Protein AF-A0A6G0W115-F1 (afdb_monomer)

Nearest PDB structures (foldseek):
  6if3-assembly1_B  TM=9.493E-01  e=1.688E-11  Homo sapiens
  1x3s-assembly1_A  TM=8.897E-01  e=1.989E-10  Homo sapiens
  5szk-assembly1_B  TM=8.862E-01  e=5.333E-10  Homo sapiens
  6iyb-assembly2_C  TM=9.441E-01  e=1.792E-08  Homo sapiens
  8vof-assembly1_B  TM=8.769E-01  e=1.370E-07  Homo sapiens

pLDDT: mean 76.74, std 13.8, range [31.84, 96.12]

InterPro domains:
  IPR001806 Small GTPase [PF00071] (101-200)
  IPR004087 K Homology domain [SM00322] (2-77)
  IPR004088 K Homology domain, type 1 [PF00013] (6-73)
  IPR027417 P-loop containing nucleoside triphosphate hydrolase [G3DSA:3.40.50.300] (88-208)
  IPR027417 P-loop containing nucleoside triphosphate hydrolase [SSF52540] (97-201)
  IPR036612 K Homology domain, type 1 superfamily [G3DSA:3.30.1370.10] (2-78)
  IPR036612 K Homology domain, type 1 superfamily [SSF54791] (5-82)
  IPR050227 Ras-related protein Rab [PTHR47977] (99-198)

Mean predicted aligned error: 11.49 Å

Solvent-accessible surface area (backbone atoms only — not comparable to full-atom values): 12471 Å² total; per-residue (Å²): 132,80,74,43,75,50,77,42,83,39,50,56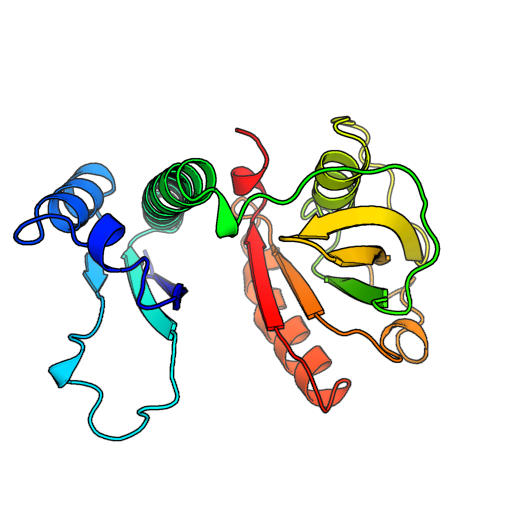,95,54,46,61,75,47,34,30,78,96,37,52,42,40,52,48,47,26,66,77,30,63,31,54,72,50,64,78,57,80,79,75,58,82,82,56,95,80,60,61,55,44,60,38,35,35,30,28,49,72,70,26,39,52,51,40,48,50,56,51,50,52,52,53,49,58,51,44,73,71,34,77,79,67,46,73,39,85,48,73,89,71,96,57,92,46,69,43,30,36,39,41,45,42,47,60,92,27,43,64,62,52,52,52,39,31,71,75,68,72,45,86,70,95,68,89,72,80,64,76,38,66,47,77,51,74,47,29,34,31,50,75,95,42,61,36,38,40,38,40,34,40,45,26,36,43,75,95,43,48,75,58,82,72,71,60,70,77,41,41,30,39,37,42,33,24,24,85,93,35,65,68,35,52,68,48,44,61,58,52,52,55,50,45,62,72,73,47,91,69,68,79,46,78,44,82,47,48,53,74,76,74,79,113

Sequence (216 aa):
MTDMSLKILIHNNLIDIIIGGEGNTIRKIMSETNTDIFIPSITDITMDWFNYERICTIKGSIENICKAQAQISAKISQRFEKMSHYKLIRVKPEITNKKYKLLIVGQSNVGKSSIIKRYCQEVYQNTNQPTIGMDIHQIFIRFKNETIHLENRDMAGTEKYCTLENSYRGVHGIYIVYDITNLNSLIKLDGWIKHIETVIIVLKCVSILFKEQFFF

Organism: Aphis craccivora (NCBI:txid307492)

Foldseek 3Di:
DDKDKDKDKAFPVLVCLCCDVVNPNVVVLCVVLVKDKDWDDPVVPPDCPPRRITIIMIIDDLRSSVSSVLSSVVSSVVVLVVPPQNDKAFDDDDDDPAEAEEEEEFAQPQCLVQVLCCVQPVDGDPDSDFDAAKDWRWTWIDRPNHIHIYTYIYGGNDPVRYPPQVPCPRHAEYEYTGESVDVVRVVCSVVVVVVCVVRPVDHPYYHYDGDPNSPD

Secondary structure (DSSP, 8-state):
-PPEEEEEEEEGGGHHHHH-GGGHHHHHHHHHHT-EEE---GGG--S-TT--EEEEEEEE-HHHHHHHHHHHHHHHHHHHHH-GGG-EEEE-----S-EEEEEEE-STTSSHHHHHHHHHHS------PPPPSEEEEEEEEEETTEEEEEEEEEE-SSGGG--HHHHTTT--EEEEEE-TT-HHHHHTHHHHHHHHHHH-S--SEEEEEEGGGG--

Radius of gyration: 18.3 Å; Cα contacts (8 Å, |Δi|>4): 348; chains: 1; bounding box: 47×50×48 Å

Structure (mmCIF, N/CA/C/O backbone):
data_AF-A0A6G0W115-F1
#
_entry.id   AF-A0A6G0W115-F1
#
loop_
_atom_site.group_PDB
_atom_site.id
_atom_site.type_symbol
_atom_site.label_atom_id
_atom_site.label_alt_id
_atom_site.label_comp_id
_atom_site.label_asym_id
_atom_site.label_entity_id
_atom_site.label_seq_id
_atom_site.pdbx_PDB_ins_code
_atom_site.Cartn_x
_atom_site.Cartn_y
_atom_site.Cartn_z
_atom_site.occupancy
_atom_site.B_iso_or_equiv
_atom_site.auth_seq_id
_atom_site.auth_comp_id
_atom_site.auth_asym_id
_atom_site.auth_atom_id
_atom_site.pdbx_PDB_model_num
ATOM 1 N N . MET A 1 1 ? -11.291 1.227 27.015 1.00 47.03 1 MET A N 1
ATOM 2 C CA . MET A 1 1 ? -10.597 0.856 25.763 1.00 47.03 1 MET A CA 1
ATOM 3 C C . MET A 1 1 ? -9.983 2.126 25.213 1.00 47.03 1 MET A C 1
ATOM 5 O O . MET A 1 1 ? -10.663 3.139 25.221 1.00 47.03 1 MET A O 1
ATOM 9 N N . THR A 1 2 ? -8.700 2.120 24.867 1.00 51.31 2 THR A N 1
ATOM 10 C CA . THR A 1 2 ? -8.002 3.295 24.330 1.00 51.31 2 THR A CA 1
ATOM 11 C C . THR A 1 2 ? -8.515 3.596 22.925 1.00 51.31 2 THR A C 1
ATOM 13 O O . THR A 1 2 ? -8.350 2.768 22.031 1.00 51.31 2 THR A O 1
ATOM 16 N N . ASP A 1 3 ? -9.145 4.757 22.736 1.00 62.41 3 ASP A N 1
ATOM 17 C CA . ASP A 1 3 ? -9.487 5.252 21.401 1.00 62.41 3 ASP A CA 1
ATOM 18 C C . ASP A 1 3 ? -8.203 5.468 20.604 1.00 62.41 3 ASP A C 1
ATOM 20 O O . ASP A 1 3 ? -7.318 6.228 21.008 1.00 62.41 3 ASP A O 1
ATOM 24 N N . MET A 1 4 ? -8.088 4.768 19.477 1.00 74.44 4 MET A N 1
ATOM 25 C CA . MET A 1 4 ? -6.966 4.914 18.557 1.00 74.44 4 MET A CA 1
ATOM 26 C C . MET A 1 4 ? -7.355 5.809 17.387 1.00 74.44 4 MET A C 1
ATOM 28 O O . MET A 1 4 ? -8.533 6.013 17.104 1.00 74.44 4 MET A O 1
ATOM 32 N N . SER A 1 5 ? -6.353 6.355 16.699 1.00 77.69 5 SER A N 1
ATOM 33 C CA . SER A 1 5 ? -6.558 7.133 15.480 1.00 77.69 5 SER A CA 1
ATOM 34 C C . SER A 1 5 ? -5.705 6.592 14.339 1.00 77.69 5 SER A C 1
ATOM 36 O O . SER A 1 5 ? -4.481 6.561 14.458 1.00 77.69 5 SER A O 1
ATOM 38 N N . LEU A 1 6 ? -6.332 6.233 13.222 1.00 74.62 6 LEU A N 1
ATOM 39 C CA . LEU A 1 6 ? -5.665 5.937 11.957 1.00 74.62 6 LEU A CA 1
ATOM 40 C C . LEU A 1 6 ? -5.672 7.184 11.069 1.00 74.62 6 LEU A C 1
ATOM 42 O O . LEU A 1 6 ? -6.707 7.826 10.912 1.00 74.62 6 LEU A O 1
ATOM 46 N N . LYS A 1 7 ? -4.532 7.515 10.459 1.00 77.12 7 LYS A N 1
ATOM 47 C CA . LYS A 1 7 ? -4.404 8.605 9.482 1.00 77.12 7 LYS A CA 1
ATOM 48 C C . LYS A 1 7 ? -4.093 8.022 8.109 1.00 77.12 7 LYS A C 1
ATOM 50 O O . LYS A 1 7 ? -3.157 7.242 7.972 1.00 77.12 7 LYS A O 1
ATOM 55 N N . ILE A 1 8 ? -4.874 8.407 7.107 1.00 75.62 8 ILE A N 1
ATOM 56 C CA . ILE A 1 8 ? -4.739 7.958 5.720 1.00 75.62 8 ILE A CA 1
ATOM 57 C C . ILE A 1 8 ? -4.486 9.186 4.858 1.00 75.62 8 ILE A C 1
ATOM 59 O O . ILE A 1 8 ? -5.241 10.153 4.926 1.00 75.62 8 ILE A O 1
ATOM 63 N N . LEU A 1 9 ? -3.437 9.142 4.047 1.00 74.06 9 LEU A N 1
ATOM 64 C CA . LEU A 1 9 ? -3.135 10.184 3.076 1.00 74.06 9 LEU A CA 1
ATOM 65 C C . LEU A 1 9 ? -3.909 9.901 1.783 1.00 74.06 9 LEU A C 1
ATOM 67 O O . LEU A 1 9 ? -3.842 8.792 1.253 1.00 74.06 9 LEU A O 1
ATOM 71 N N . ILE A 1 10 ? -4.702 10.866 1.319 1.00 78.06 10 ILE A N 1
ATOM 72 C CA . ILE A 1 10 ? -5.647 10.671 0.215 1.00 78.06 10 ILE A CA 1
ATOM 73 C C . ILE A 1 10 ? -5.530 11.822 -0.773 1.00 78.06 10 ILE A C 1
ATOM 75 O O . ILE A 1 10 ? -5.671 12.985 -0.405 1.00 78.06 10 ILE A O 1
ATOM 79 N N . HIS A 1 11 ? -5.329 11.500 -2.048 1.00 77.56 11 HIS A N 1
ATOM 80 C CA . HIS A 1 11 ? -5.251 12.498 -3.109 1.00 77.56 11 HIS A CA 1
ATOM 81 C C . HIS A 1 11 ? -6.544 13.332 -3.198 1.00 77.56 11 HIS A C 1
ATOM 83 O O . HIS A 1 11 ? -7.648 12.789 -3.168 1.00 77.56 11 HIS A O 1
ATOM 89 N N . ASN A 1 12 ? -6.424 14.648 -3.381 1.00 79.44 12 ASN A N 1
ATOM 90 C CA . ASN A 1 12 ? -7.541 15.599 -3.348 1.00 79.44 12 ASN A CA 1
ATOM 91 C C . ASN A 1 12 ? -8.678 15.251 -4.321 1.00 79.44 12 ASN A C 1
ATOM 93 O O . ASN A 1 12 ? -9.846 15.372 -3.958 1.00 79.44 12 ASN A O 1
ATOM 97 N N . ASN A 1 13 ? -8.330 14.743 -5.506 1.00 79.38 13 ASN A N 1
ATOM 98 C CA . ASN A 1 13 ? -9.264 14.247 -6.533 1.00 79.38 13 ASN A CA 1
ATOM 99 C C . ASN A 1 13 ? -10.117 13.028 -6.120 1.00 79.38 13 ASN A C 1
ATOM 101 O O . ASN A 1 13 ? -10.936 12.585 -6.918 1.00 79.38 13 ASN A O 1
ATOM 105 N N . LEU A 1 14 ? -9.873 12.439 -4.947 1.00 83.00 14 LEU A N 1
ATOM 106 C CA . LEU A 1 14 ? -10.588 11.268 -4.426 1.00 83.00 14 LEU A CA 1
ATOM 107 C C . LEU A 1 14 ? -11.336 11.577 -3.124 1.00 83.00 14 LEU A C 1
ATOM 109 O O . LEU A 1 14 ? -11.966 10.701 -2.541 1.00 83.00 14 LEU A O 1
ATOM 113 N N . ILE A 1 15 ? -11.244 12.801 -2.608 1.00 86.56 15 ILE A N 1
ATOM 114 C CA . ILE A 1 15 ? -11.881 13.146 -1.334 1.00 86.56 15 ILE A CA 1
ATOM 115 C C . ILE A 1 15 ? -13.399 13.264 -1.497 1.00 86.56 15 ILE A C 1
ATOM 117 O O . ILE A 1 15 ? -14.155 12.894 -0.599 1.00 86.56 15 ILE A O 1
ATOM 121 N N . ASP A 1 16 ? -13.849 13.733 -2.656 1.00 87.62 16 ASP A N 1
ATOM 122 C CA . ASP A 1 16 ? -15.258 13.844 -3.025 1.00 87.62 16 ASP A CA 1
ATOM 123 C C . ASP A 1 16 ? -15.994 12.499 -2.945 1.00 87.62 16 ASP A C 1
ATOM 125 O O . ASP A 1 16 ? -17.127 12.463 -2.470 1.00 87.62 16 ASP A O 1
ATOM 129 N N . ILE A 1 17 ? -15.357 11.382 -3.321 1.00 87.12 17 ILE A N 1
ATOM 130 C CA . ILE A 1 17 ? -15.992 10.060 -3.217 1.00 87.12 17 ILE A CA 1
ATOM 131 C C . ILE A 1 17 ? -16.116 9.563 -1.770 1.00 87.12 17 ILE A C 1
ATOM 133 O O . ILE A 1 17 ? -17.005 8.764 -1.464 1.00 87.12 17 ILE A O 1
ATOM 137 N N . ILE A 1 18 ? -15.247 10.036 -0.875 1.00 87.94 18 ILE A N 1
ATOM 138 C CA . ILE A 1 18 ? -15.281 9.670 0.544 1.00 87.94 18 ILE A CA 1
ATOM 139 C C . ILE A 1 18 ? -16.335 10.498 1.268 1.00 87.94 18 ILE A C 1
ATOM 141 O O . ILE A 1 18 ? -17.163 9.943 1.983 1.00 87.94 18 ILE A O 1
ATOM 145 N N . ILE A 1 19 ? -16.339 11.815 1.049 1.00 89.38 19 ILE A N 1
ATOM 146 C CA . ILE A 1 19 ? -17.336 12.719 1.630 1.00 89.38 19 ILE A CA 1
ATOM 147 C C . ILE A 1 19 ? -18.724 12.384 1.061 1.00 89.38 19 ILE A C 1
ATOM 149 O O . ILE A 1 19 ? -19.686 12.187 1.810 1.00 89.38 19 ILE A O 1
ATOM 153 N N . GLY A 1 20 ? -18.818 12.216 -0.259 1.00 85.38 20 GLY A N 1
ATOM 154 C CA . GLY A 1 20 ? -20.073 12.088 -0.995 1.00 85.38 20 GLY A CA 1
ATOM 155 C C . GLY A 1 20 ? -20.846 13.408 -1.055 1.00 85.38 20 GLY A C 1
ATOM 156 O O . GLY A 1 20 ? -20.511 14.375 -0.371 1.00 85.38 20 GLY A O 1
ATOM 157 N N . GLY A 1 21 ? -21.910 13.457 -1.863 1.00 85.69 21 GLY A N 1
ATOM 158 C CA . GLY A 1 21 ? -22.796 14.627 -1.911 1.00 85.69 21 GLY A CA 1
ATOM 159 C C . GLY A 1 21 ? -23.312 14.981 -0.512 1.00 85.69 21 GLY A C 1
ATOM 160 O O . GLY A 1 21 ? -23.807 14.099 0.190 1.00 85.69 21 GLY A O 1
ATOM 161 N N . GLU A 1 22 ? -23.127 16.239 -0.099 1.00 84.00 22 GLU A N 1
ATOM 162 C CA . GLU A 1 22 ? -23.497 16.781 1.225 1.00 84.00 22 GLU A CA 1
ATOM 163 C C . GLU A 1 22 ? -22.910 16.032 2.442 1.00 84.00 22 GLU A C 1
ATOM 165 O O . GLU A 1 22 ? -23.402 16.151 3.563 1.00 84.00 22 GLU A O 1
ATOM 170 N N . GLY A 1 23 ? -21.846 15.242 2.257 1.00 86.50 23 GLY A N 1
ATOM 171 C CA . GLY A 1 23 ? -21.278 14.437 3.343 1.00 86.50 23 GLY A CA 1
ATOM 172 C C . GLY A 1 23 ? -22.047 13.145 3.638 1.00 86.50 23 GLY A C 1
ATOM 173 O O . GLY A 1 23 ? -21.760 12.470 4.626 1.00 86.50 23 GLY A O 1
ATOM 174 N N . ASN A 1 24 ? -23.018 12.763 2.803 1.00 91.81 24 ASN A N 1
ATOM 175 C CA . ASN A 1 24 ? -23.850 11.582 3.048 1.00 91.81 24 ASN A CA 1
ATOM 176 C C . ASN A 1 24 ? -23.041 10.282 3.098 1.00 91.81 24 ASN A C 1
ATOM 178 O O . ASN A 1 24 ? -23.363 9.377 3.865 1.00 91.81 24 ASN A O 1
ATOM 182 N N . THR A 1 25 ? -21.974 10.181 2.300 1.00 92.81 25 THR A N 1
ATOM 183 C CA . THR A 1 25 ? -21.161 8.963 2.271 1.00 92.81 25 THR A CA 1
ATOM 184 C C . THR A 1 25 ? -20.321 8.829 3.532 1.00 92.81 25 THR A C 1
ATOM 186 O O . THR A 1 25 ? -20.375 7.780 4.168 1.00 92.81 25 THR A O 1
ATOM 189 N N . ILE A 1 26 ? -19.597 9.878 3.930 1.00 94.06 26 ILE A N 1
ATOM 190 C CA . ILE A 1 26 ? -18.755 9.828 5.131 1.00 94.06 26 ILE A CA 1
ATOM 191 C C . ILE A 1 26 ? -19.598 9.605 6.392 1.00 94.06 26 ILE A C 1
ATOM 193 O O . ILE A 1 26 ? -19.236 8.773 7.219 1.00 94.06 26 ILE A O 1
ATOM 197 N N . ARG A 1 27 ? -20.776 10.241 6.489 1.00 94.94 27 ARG A N 1
ATOM 198 C CA . ARG A 1 27 ? -21.723 10.032 7.598 1.00 94.94 27 ARG A CA 1
ATOM 199 C C . ARG A 1 27 ? -22.240 8.598 7.657 1.00 94.94 27 ARG A C 1
ATOM 201 O O . ARG A 1 27 ? -22.336 8.029 8.741 1.00 94.94 27 ARG A O 1
ATOM 208 N N . LYS A 1 28 ? -22.545 8.001 6.500 1.00 96.12 28 LYS A N 1
ATOM 209 C CA . LYS A 1 28 ? -22.964 6.599 6.417 1.00 96.12 28 LYS A CA 1
ATOM 210 C C . LYS A 1 28 ? -21.866 5.659 6.921 1.00 96.12 28 LYS A C 1
ATOM 212 O O . LYS A 1 28 ? -22.159 4.820 7.764 1.00 96.12 28 LYS A O 1
ATOM 217 N N . ILE A 1 29 ? -20.625 5.836 6.456 1.00 95.69 29 ILE A N 1
ATOM 218 C CA . ILE A 1 29 ? -19.480 5.024 6.905 1.00 95.69 29 ILE A CA 1
ATOM 219 C C . ILE A 1 29 ? -19.328 5.154 8.425 1.00 95.69 29 ILE A C 1
ATOM 221 O O . ILE A 1 29 ? -19.364 4.147 9.117 1.00 95.69 29 ILE A O 1
ATOM 225 N N . MET A 1 30 ? -19.269 6.386 8.951 1.00 95.75 30 MET A N 1
ATOM 226 C CA . MET A 1 30 ? -19.158 6.652 10.393 1.00 95.75 30 MET A CA 1
ATOM 227 C C . MET A 1 30 ? -20.232 5.929 11.218 1.00 95.75 30 MET A C 1
ATOM 229 O O . MET A 1 30 ? -19.916 5.326 12.244 1.00 95.75 30 MET A O 1
ATOM 233 N N . SER A 1 31 ? -21.486 5.959 10.753 1.00 96.00 31 SER A N 1
ATOM 234 C CA . SER A 1 31 ? -22.612 5.296 11.416 1.00 96.00 31 SER A CA 1
ATOM 235 C C . SER A 1 31 ? -22.525 3.771 11.360 1.00 96.00 31 SER A C 1
ATOM 237 O O . SER A 1 31 ? -22.838 3.118 12.350 1.00 96.00 31 SER A O 1
ATOM 239 N N . GLU A 1 32 ? -22.148 3.190 10.220 1.00 96.00 32 GLU A N 1
ATOM 240 C CA . GLU A 1 32 ? -22.078 1.731 10.048 1.00 96.00 32 GLU A CA 1
ATOM 241 C C . GLU A 1 32 ? -20.911 1.113 10.818 1.00 96.00 32 GLU A C 1
ATOM 243 O O . GLU A 1 32 ? -21.003 -0.021 11.288 1.00 96.00 32 GLU A O 1
ATOM 248 N N . THR A 1 33 ? -19.808 1.848 10.947 1.00 93.06 33 THR A N 1
ATOM 249 C CA . THR A 1 33 ? -18.583 1.340 11.568 1.00 93.06 33 THR A CA 1
ATOM 250 C C . THR A 1 33 ? -18.400 1.805 13.000 1.00 93.06 33 THR A C 1
ATOM 252 O O . THR A 1 33 ? -17.470 1.342 13.650 1.00 93.06 33 THR A O 1
ATOM 255 N N . ASN A 1 34 ? -19.279 2.672 13.514 1.00 94.44 34 ASN A N 1
ATOM 256 C CA . ASN A 1 34 ? -19.169 3.277 14.841 1.00 94.44 34 ASN A CA 1
ATOM 257 C C . ASN A 1 34 ? -17.773 3.899 15.057 1.00 94.44 34 ASN A C 1
ATOM 259 O O . ASN A 1 34 ? -17.014 3.498 15.947 1.00 94.44 34 ASN A O 1
ATOM 263 N N . THR A 1 35 ? -17.419 4.825 14.159 1.00 92.69 35 THR A N 1
ATOM 264 C CA . THR A 1 35 ? -16.140 5.557 14.136 1.00 92.69 35 THR A CA 1
ATOM 265 C C . THR A 1 35 ? -16.357 7.042 13.890 1.00 92.69 35 THR A C 1
ATOM 267 O O . THR A 1 35 ? -17.248 7.408 13.125 1.00 92.69 35 THR A O 1
ATOM 270 N N . ASP A 1 36 ? -15.440 7.871 14.382 1.00 94.00 36 ASP A N 1
ATOM 271 C CA . ASP A 1 36 ? -15.371 9.286 14.024 1.00 94.00 36 ASP A CA 1
ATOM 272 C C . ASP A 1 36 ? -14.363 9.512 12.897 1.00 94.00 36 ASP A C 1
ATOM 274 O O . ASP A 1 36 ? -13.178 9.205 13.043 1.00 94.00 36 ASP A O 1
ATOM 278 N N . ILE A 1 37 ? -14.811 10.063 11.766 1.00 93.12 37 ILE A N 1
ATOM 279 C CA . ILE A 1 37 ? -13.959 10.323 10.600 1.00 93.12 37 ILE A CA 1
ATOM 280 C C . ILE A 1 37 ? -13.867 11.829 10.354 1.00 93.12 37 ILE A C 1
ATOM 282 O O . ILE A 1 37 ? -14.877 12.511 10.207 1.00 93.12 37 ILE A O 1
ATOM 286 N N . PHE A 1 38 ? -12.641 12.346 10.278 1.00 89.69 38 PHE A N 1
ATOM 287 C CA . PHE A 1 38 ? -12.341 13.755 10.053 1.00 89.69 38 PHE A CA 1
ATOM 288 C C . PHE A 1 38 ? -11.471 13.939 8.806 1.00 89.69 38 PHE A C 1
ATOM 290 O O . PHE A 1 38 ? -10.393 13.350 8.696 1.00 89.69 38 PHE A O 1
ATOM 297 N N . ILE A 1 39 ? -11.928 14.791 7.887 1.00 88.19 39 ILE A N 1
ATOM 298 C CA . ILE A 1 39 ? -11.189 15.217 6.695 1.00 88.19 39 ILE A CA 1
ATOM 299 C C . ILE A 1 39 ? -11.204 16.752 6.674 1.00 88.19 39 ILE A C 1
ATOM 301 O O . ILE A 1 39 ? -12.296 17.321 6.630 1.00 88.19 39 ILE A O 1
ATOM 305 N N . PRO A 1 40 ? -10.041 17.430 6.687 1.00 82.62 40 PRO A N 1
ATOM 306 C CA . PRO A 1 40 ? -9.976 18.888 6.619 1.00 82.62 40 PRO A CA 1
ATOM 307 C C . PRO A 1 40 ? -10.663 19.460 5.369 1.00 82.62 40 PRO A C 1
ATOM 309 O O . PRO A 1 40 ? -10.551 18.892 4.266 1.00 82.62 40 PRO A O 1
ATOM 312 N N . SER A 1 41 ? -11.333 20.610 5.519 1.00 74.12 41 SER A N 1
ATOM 313 C CA . SER A 1 41 ? -11.831 21.361 4.364 1.00 74.12 41 SER A CA 1
ATOM 314 C C . SER A 1 41 ? -10.655 21.852 3.526 1.00 74.12 41 SER A C 1
ATOM 316 O O . SER A 1 41 ? -9.581 22.150 4.045 1.00 74.12 41 SER A O 1
ATOM 318 N N . ILE A 1 42 ? -10.857 21.974 2.212 1.00 67.94 42 ILE A N 1
ATOM 319 C CA . ILE A 1 42 ? -9.827 22.521 1.319 1.00 67.94 42 ILE A CA 1
ATOM 320 C C . ILE A 1 42 ? -9.501 23.985 1.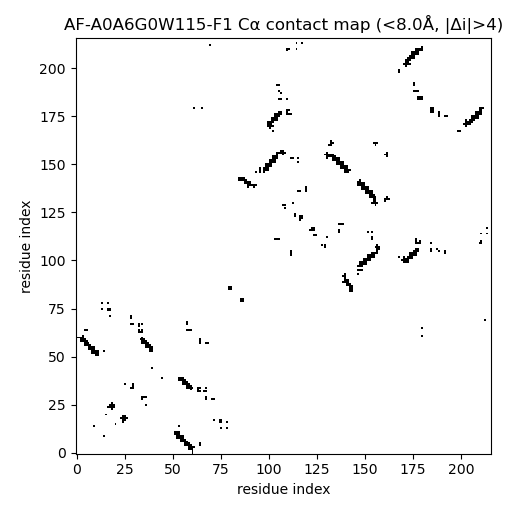651 1.00 67.94 42 ILE A C 1
ATOM 322 O O . ILE A 1 42 ? -8.388 24.438 1.416 1.00 67.94 42 ILE A O 1
ATOM 326 N N . THR A 1 43 ? -10.458 24.700 2.244 1.00 61.28 43 THR A N 1
ATOM 327 C CA . THR A 1 43 ? -10.313 26.088 2.699 1.00 61.28 43 THR A CA 1
ATOM 328 C C . THR A 1 43 ? -9.468 26.222 3.961 1.00 61.28 43 THR A C 1
ATOM 330 O O . THR A 1 43 ? -8.907 27.286 4.189 1.00 61.28 43 THR A O 1
ATOM 333 N N . ASP A 1 44 ? -9.354 25.156 4.757 1.00 57.22 44 ASP A N 1
ATOM 334 C CA . ASP A 1 44 ? -8.601 25.163 6.018 1.00 57.22 44 ASP A CA 1
ATOM 335 C C . ASP A 1 44 ? -7.094 24.963 5.778 1.00 57.22 44 ASP A C 1
ATOM 337 O O . ASP A 1 44 ? -6.284 25.108 6.689 1.00 57.22 44 ASP A O 1
ATOM 341 N N . ILE A 1 45 ? -6.703 24.641 4.538 1.00 57.22 45 ILE A N 1
ATOM 342 C CA . ILE A 1 45 ? -5.316 24.427 4.109 1.00 57.22 45 ILE A CA 1
ATOM 343 C C . ILE A 1 45 ? -4.810 25.717 3.450 1.00 57.22 45 ILE A C 1
ATOM 345 O O . ILE A 1 45 ? -4.382 25.747 2.297 1.00 57.22 45 ILE A O 1
ATOM 349 N N . THR A 1 46 ? -4.879 26.834 4.173 1.00 47.72 46 THR A N 1
ATOM 350 C CA . THR A 1 46 ? -4.129 28.035 3.802 1.00 47.72 46 THR A CA 1
ATOM 351 C C . THR A 1 46 ? -2.654 27.763 4.095 1.00 47.72 46 THR A C 1
ATOM 353 O O . THR A 1 46 ? -2.252 27.914 5.242 1.00 47.72 46 THR A O 1
ATOM 356 N N . MET A 1 47 ? -1.886 27.286 3.103 1.00 48.06 47 MET A N 1
ATOM 357 C CA . MET A 1 47 ? -0.468 27.644 2.845 1.00 48.06 47 MET A CA 1
ATOM 358 C C . MET A 1 47 ? 0.286 26.692 1.896 1.00 48.06 47 MET A C 1
ATOM 360 O O . MET A 1 47 ? 1.292 27.122 1.345 1.00 48.06 47 MET A O 1
ATOM 364 N N . ASP A 1 48 ? -0.213 25.490 1.582 1.00 48.94 48 ASP A N 1
ATOM 365 C CA . ASP A 1 48 ? 0.515 24.545 0.713 1.00 48.94 48 ASP A CA 1
ATOM 366 C C . ASP A 1 48 ? -0.264 24.197 -0.566 1.00 48.94 48 ASP A C 1
ATOM 368 O O . ASP A 1 48 ? -0.799 23.100 -0.719 1.00 48.94 48 ASP A O 1
ATOM 372 N N . TRP A 1 49 ? -0.297 25.110 -1.544 1.00 47.19 49 TRP A N 1
ATOM 373 C CA . TRP A 1 49 ? -0.922 24.878 -2.866 1.00 47.19 49 TRP A CA 1
ATOM 374 C C . TRP A 1 49 ? -0.284 23.711 -3.657 1.00 47.19 49 TRP A C 1
ATOM 376 O O . TRP A 1 49 ? -0.808 23.279 -4.683 1.00 47.19 49 TRP A O 1
ATOM 386 N N . PHE A 1 50 ? 0.846 23.181 -3.177 1.00 48.81 50 PHE A N 1
ATOM 387 C CA . PHE A 1 50 ? 1.535 22.011 -3.724 1.00 48.81 50 PHE A CA 1
ATOM 388 C C . PHE A 1 50 ? 1.102 20.683 -3.085 1.00 48.81 50 PHE A C 1
ATOM 390 O O . PHE A 1 50 ? 1.529 19.624 -3.548 1.00 48.81 50 PHE A O 1
ATOM 397 N N . ASN A 1 51 ? 0.267 20.706 -2.039 1.00 57.22 51 ASN A N 1
ATOM 398 C CA . ASN A 1 51 ? -0.151 19.490 -1.353 1.00 57.22 51 ASN A CA 1
ATOM 399 C C . ASN A 1 51 ? -1.372 18.878 -2.056 1.00 57.22 51 ASN A C 1
ATOM 401 O O . ASN A 1 51 ? -2.528 19.229 -1.809 1.00 57.22 51 ASN A O 1
ATOM 405 N N . TYR A 1 52 ? -1.104 17.957 -2.983 1.00 66.19 52 TYR A N 1
ATOM 406 C CA . TYR A 1 52 ? -2.132 17.223 -3.727 1.00 66.19 52 TYR A CA 1
ATOM 407 C C . TYR A 1 52 ? -2.879 16.185 -2.872 1.00 66.19 52 TYR A C 1
ATOM 409 O O . TYR A 1 52 ? -3.755 15.491 -3.391 1.00 66.19 52 TYR A O 1
ATOM 417 N N . GLU A 1 53 ? -2.572 16.078 -1.577 1.00 74.31 53 GLU A N 1
ATOM 418 C CA . GLU A 1 53 ? -3.079 15.054 -0.669 1.00 74.31 53 GLU A CA 1
ATOM 419 C C . GLU A 1 53 ? -3.639 15.664 0.629 1.00 74.31 53 GLU A C 1
ATOM 421 O O . GLU A 1 53 ? -3.143 16.665 1.141 1.00 74.31 53 GLU A O 1
ATOM 426 N N . ARG A 1 54 ? -4.694 15.049 1.174 1.00 80.50 54 ARG A N 1
ATOM 427 C CA . ARG A 1 54 ? -5.339 15.397 2.444 1.00 80.50 54 ARG A CA 1
ATOM 428 C C . ARG A 1 54 ? -5.314 14.215 3.398 1.00 80.50 54 ARG A C 1
ATOM 430 O O . ARG A 1 54 ? -5.473 13.066 2.989 1.00 80.50 54 A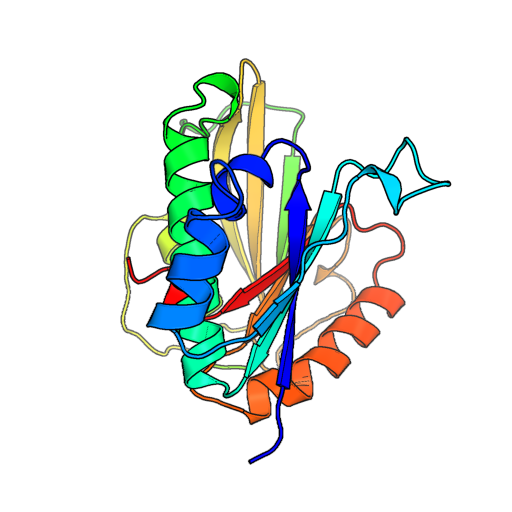RG A O 1
ATOM 437 N N . ILE A 1 55 ? -5.156 14.507 4.686 1.00 79.38 55 ILE A N 1
ATOM 438 C CA . ILE A 1 55 ? -5.175 13.488 5.736 1.00 79.38 55 ILE A CA 1
ATOM 439 C C . ILE A 1 55 ? -6.623 13.220 6.158 1.00 79.38 55 ILE A C 1
ATOM 441 O O . ILE A 1 55 ? -7.282 14.082 6.733 1.00 79.38 55 ILE A O 1
ATOM 445 N N . CYS A 1 56 ? -7.094 12.000 5.922 1.00 85.56 56 CYS A N 1
ATOM 446 C CA . CYS A 1 56 ? -8.312 11.454 6.504 1.00 85.56 56 CYS A CA 1
ATOM 447 C C . CYS A 1 56 ? -7.974 10.763 7.829 1.00 85.56 56 CYS A C 1
ATOM 449 O O . CYS A 1 56 ? -7.200 9.807 7.854 1.00 85.56 56 CYS A O 1
ATOM 451 N N . THR A 1 57 ? -8.545 11.238 8.932 1.00 85.19 57 THR A N 1
ATOM 452 C CA . THR A 1 57 ? -8.347 10.667 10.271 1.00 85.19 57 THR A CA 1
ATOM 453 C C . THR A 1 57 ? -9.571 9.851 10.671 1.00 85.19 57 THR A C 1
ATOM 455 O O . THR A 1 57 ? -10.671 10.382 10.638 1.00 85.19 57 THR A O 1
ATOM 458 N N . ILE A 1 58 ? -9.391 8.595 11.076 1.00 86.56 58 ILE A N 1
ATOM 459 C CA . ILE A 1 58 ? -10.442 7.688 11.564 1.00 86.56 58 ILE A CA 1
ATOM 460 C C . ILE A 1 58 ? -10.153 7.380 13.032 1.00 86.56 58 ILE A C 1
ATOM 462 O O . ILE A 1 58 ? -9.047 6.942 13.344 1.00 86.56 58 ILE A O 1
ATOM 466 N N . LYS A 1 59 ? -11.117 7.586 13.927 1.00 86.00 59 LYS A N 1
ATOM 467 C CA . LYS A 1 59 ? -11.001 7.295 15.360 1.00 86.00 59 LYS A CA 1
ATOM 468 C C . LYS A 1 59 ? -12.035 6.266 15.813 1.00 86.00 59 LYS A C 1
ATOM 470 O O . LYS A 1 59 ? -13.152 6.248 15.300 1.00 86.00 59 LYS A O 1
ATOM 475 N N . GLY A 1 60 ? -11.651 5.423 16.768 1.00 87.12 60 GLY A N 1
ATOM 476 C CA . GLY A 1 60 ? -12.515 4.417 17.389 1.00 87.12 60 GLY A CA 1
ATOM 477 C C . GLY A 1 60 ? -11.733 3.203 17.897 1.00 87.12 60 GLY A C 1
ATOM 478 O O . GLY A 1 60 ? -10.514 3.255 18.089 1.00 87.12 60 GLY A O 1
ATOM 479 N N . SER A 1 61 ? -12.429 2.076 18.078 1.00 80.38 61 SER A N 1
ATOM 480 C CA . SER A 1 61 ? -11.788 0.788 18.369 1.00 80.38 61 SER A CA 1
ATOM 481 C C . SER A 1 61 ? -11.030 0.253 17.144 1.00 80.38 61 SER A C 1
ATOM 483 O O . SER A 1 61 ? -11.356 0.592 16.008 1.00 80.38 61 SER A O 1
ATOM 485 N N . ILE A 1 62 ? -10.037 -0.622 17.354 1.00 74.25 62 ILE A N 1
ATOM 486 C CA . ILE A 1 62 ? -9.249 -1.235 16.262 1.00 74.25 62 ILE A CA 1
ATOM 487 C C . ILE A 1 62 ? -10.157 -1.886 15.219 1.00 74.25 62 ILE A C 1
ATOM 489 O O . ILE A 1 62 ? -9.994 -1.648 14.025 1.00 74.25 62 ILE A O 1
ATOM 493 N N . GLU A 1 63 ? -11.123 -2.684 15.671 1.00 75.81 63 GLU A N 1
ATOM 494 C CA . GLU A 1 63 ? -12.047 -3.403 14.795 1.00 75.81 63 GLU A CA 1
ATOM 495 C C . GLU A 1 63 ? -12.892 -2.434 13.954 1.00 75.81 63 GLU A C 1
ATOM 497 O O . GLU A 1 63 ? -13.021 -2.597 12.740 1.00 75.81 63 GLU A O 1
ATOM 502 N N . ASN A 1 64 ? -13.405 -1.377 14.585 1.00 84.88 64 ASN A N 1
ATOM 503 C CA . ASN A 1 64 ? -14.219 -0.356 13.932 1.00 84.88 64 ASN A CA 1
ATOM 504 C C . ASN A 1 64 ? -13.406 0.457 12.917 1.00 84.88 64 ASN A C 1
ATOM 506 O O . ASN A 1 64 ? -13.865 0.695 11.800 1.00 84.88 64 ASN A O 1
ATOM 510 N N . ILE A 1 65 ? -12.169 0.820 13.269 1.00 79.38 65 ILE A N 1
ATOM 511 C CA . ILE A 1 65 ? -11.232 1.505 12.372 1.00 79.38 65 ILE A CA 1
ATOM 512 C C . ILE A 1 65 ? -10.923 0.645 11.144 1.00 79.38 65 ILE A C 1
ATOM 514 O O . ILE A 1 65 ? -10.923 1.169 10.030 1.00 79.38 65 ILE A O 1
ATOM 518 N N . CYS A 1 66 ? -10.684 -0.660 11.317 1.00 74.38 66 CYS A N 1
ATOM 519 C CA . CYS A 1 66 ? -10.404 -1.564 10.198 1.00 74.38 66 CYS A CA 1
ATOM 520 C C . CYS A 1 66 ? -11.599 -1.644 9.239 1.00 74.38 66 CYS A C 1
ATOM 522 O O . CYS A 1 66 ? -11.421 -1.492 8.030 1.00 74.38 66 CYS A O 1
ATOM 524 N N . LYS A 1 67 ? -12.825 -1.765 9.773 1.00 81.81 67 LYS A N 1
ATOM 525 C CA . LYS A 1 67 ? -14.064 -1.738 8.976 1.00 81.81 67 LYS A CA 1
ATOM 526 C C . LYS A 1 67 ? -14.223 -0.420 8.208 1.00 81.81 67 LYS A C 1
ATOM 528 O O . LYS A 1 67 ? -14.468 -0.442 7.003 1.00 81.81 67 LYS A O 1
ATOM 533 N N . ALA A 1 68 ? -14.03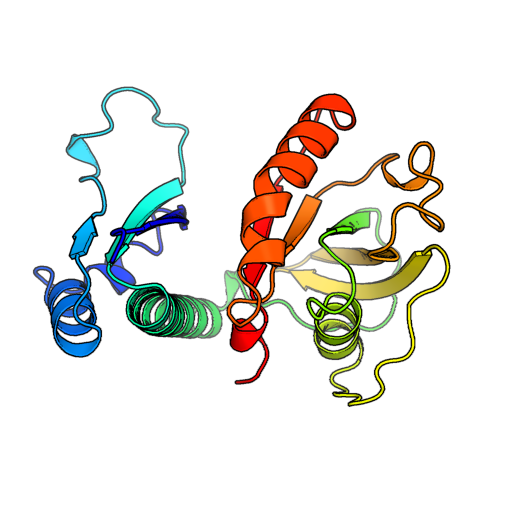9 0.721 8.877 1.00 85.12 68 ALA A N 1
ATOM 534 C CA . ALA A 1 68 ? -14.149 2.050 8.266 1.00 85.12 68 ALA A CA 1
ATOM 535 C C . ALA A 1 68 ? -13.126 2.248 7.146 1.00 85.12 68 ALA A C 1
ATOM 537 O O . ALA A 1 68 ? -13.456 2.708 6.051 1.00 85.12 68 ALA A O 1
ATOM 538 N N . GLN A 1 69 ? -11.880 1.852 7.404 1.00 84.50 69 GLN A N 1
ATOM 539 C CA . GLN A 1 69 ? -10.822 1.920 6.416 1.00 84.50 69 GLN A CA 1
ATOM 540 C C . GLN A 1 69 ? -11.147 1.050 5.203 1.00 84.50 69 GLN A C 1
ATOM 542 O O . GLN A 1 69 ? -11.018 1.540 4.083 1.00 84.50 69 GLN A O 1
ATOM 547 N N . ALA A 1 70 ? -11.592 -0.194 5.405 1.00 75.94 70 ALA A N 1
ATOM 548 C CA . ALA A 1 70 ? -11.916 -1.101 4.310 1.00 75.94 70 ALA A CA 1
ATOM 549 C C . ALA A 1 70 ? -13.015 -0.514 3.408 1.00 75.94 70 ALA A C 1
ATOM 551 O O . ALA A 1 70 ? -12.877 -0.526 2.183 1.00 75.94 70 ALA A O 1
ATOM 552 N N . GLN A 1 71 ? -14.057 0.093 3.994 1.00 87.25 71 GLN A N 1
ATOM 553 C CA . GLN A 1 71 ? -15.103 0.782 3.230 1.00 87.25 71 GLN A CA 1
ATOM 554 C C . GLN A 1 71 ? -14.566 1.986 2.434 1.00 87.25 71 GLN A C 1
ATOM 556 O O . GLN A 1 71 ? -14.924 2.165 1.265 1.00 87.25 71 GLN A O 1
ATOM 561 N N . ILE A 1 72 ? -13.688 2.801 3.032 1.00 86.94 72 ILE A N 1
ATOM 562 C CA . ILE A 1 72 ? -13.028 3.923 2.342 1.00 86.94 72 ILE A CA 1
ATOM 563 C C . ILE A 1 72 ? -12.159 3.410 1.189 1.00 86.94 72 ILE A C 1
ATOM 565 O O . ILE A 1 72 ? -12.251 3.919 0.070 1.00 86.94 72 ILE A O 1
ATOM 569 N N . SER A 1 73 ? -11.354 2.378 1.439 1.00 79.75 73 SER A N 1
ATOM 570 C CA . SER A 1 73 ? -10.473 1.763 0.448 1.00 79.75 73 SER A CA 1
ATOM 571 C C . SER A 1 73 ? -11.267 1.219 -0.734 1.00 79.75 73 SER A C 1
ATOM 573 O O . SER A 1 73 ? -10.923 1.497 -1.877 1.00 79.75 73 SER A O 1
ATOM 575 N N . ALA A 1 74 ? -12.369 0.512 -0.474 1.00 79.94 74 ALA A N 1
ATOM 576 C CA . ALA A 1 74 ? -13.233 -0.038 -1.514 1.00 79.94 74 ALA A CA 1
ATOM 577 C C . ALA A 1 74 ? -13.819 1.060 -2.416 1.00 79.94 74 ALA A C 1
ATOM 579 O O . ALA A 1 74 ? -13.823 0.923 -3.640 1.00 79.94 74 ALA A O 1
ATOM 580 N N . LYS A 1 75 ? -14.258 2.186 -1.836 1.00 85.19 75 LYS A N 1
ATOM 581 C CA . LYS A 1 75 ? -14.746 3.341 -2.607 1.00 85.19 75 LYS A CA 1
ATOM 582 C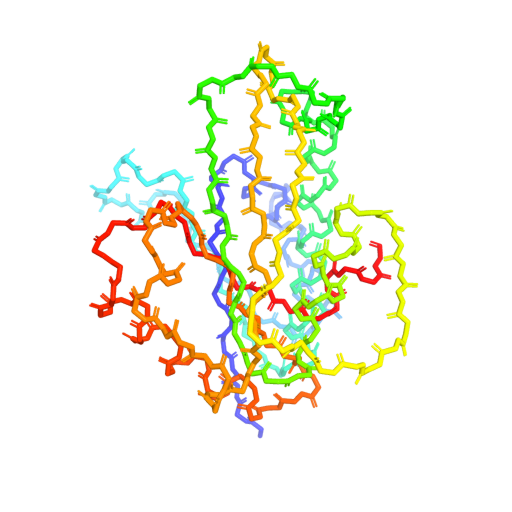 C . LYS A 1 75 ? -13.655 3.947 -3.481 1.00 85.19 75 LYS A C 1
ATOM 584 O O . LYS A 1 75 ? -13.890 4.195 -4.663 1.00 85.19 75 LYS A O 1
ATOM 589 N N . ILE A 1 76 ? -12.467 4.156 -2.919 1.00 82.62 76 ILE A N 1
ATOM 590 C CA . ILE A 1 76 ? -11.311 4.671 -3.657 1.00 82.62 76 ILE A CA 1
ATOM 591 C C . ILE A 1 76 ? -10.968 3.738 -4.829 1.00 82.62 76 ILE A C 1
ATOM 593 O O . ILE A 1 76 ? -10.865 4.201 -5.966 1.00 82.62 76 ILE A O 1
ATOM 597 N N . SER A 1 77 ? -10.876 2.428 -4.583 1.00 77.31 77 SER A N 1
ATOM 598 C CA . SER A 1 77 ? -10.606 1.415 -5.611 1.00 77.31 77 SER A CA 1
ATOM 599 C C . SER A 1 77 ? -11.654 1.432 -6.725 1.00 77.31 77 SER A C 1
ATOM 601 O O . SER A 1 77 ? -11.299 1.509 -7.901 1.00 77.31 77 SER A O 1
ATOM 603 N N . GLN A 1 78 ? -12.944 1.486 -6.380 1.00 79.94 78 GLN A N 1
ATOM 604 C CA . GLN A 1 78 ? -14.029 1.556 -7.361 1.00 79.94 78 GLN A CA 1
ATOM 605 C C . GLN A 1 78 ? -13.933 2.808 -8.252 1.00 79.94 78 GLN A C 1
ATOM 607 O O . GLN A 1 78 ? -14.280 2.772 -9.438 1.00 79.94 78 GLN A O 1
ATOM 612 N N . ARG A 1 79 ? -13.468 3.942 -7.706 1.00 78.25 79 ARG A N 1
ATOM 613 C CA . ARG A 1 79 ? -13.220 5.154 -8.499 1.00 78.25 79 ARG A CA 1
ATOM 614 C C . ARG A 1 79 ? -12.040 4.971 -9.437 1.00 78.25 79 ARG A C 1
ATOM 616 O O . ARG A 1 79 ? -12.163 5.337 -10.605 1.00 78.25 79 ARG A O 1
ATOM 623 N N . PHE A 1 80 ? -10.941 4.403 -8.944 1.00 69.75 80 PHE A N 1
ATOM 624 C CA . PHE A 1 80 ? -9.747 4.134 -9.743 1.00 69.75 80 PHE A CA 1
ATOM 625 C C . PHE A 1 80 ? -10.042 3.219 -10.929 1.00 69.75 80 PHE A C 1
ATOM 627 O O . PHE A 1 80 ? -9.616 3.522 -12.040 1.00 69.75 80 PHE A O 1
ATOM 634 N N . GLU A 1 81 ? -10.836 2.166 -10.736 1.00 68.38 81 GLU A N 1
ATOM 635 C CA . GLU A 1 81 ? -11.245 1.260 -11.817 1.00 68.38 81 GLU A CA 1
ATOM 636 C C . GLU A 1 81 ? -12.021 1.978 -12.930 1.00 68.38 81 GLU A C 1
ATOM 638 O O . GLU A 1 81 ? -11.840 1.682 -14.112 1.00 68.38 81 GLU A O 1
ATOM 643 N N . LYS A 1 82 ? -12.853 2.962 -12.565 1.00 70.00 82 LYS A N 1
ATOM 644 C CA . LYS A 1 82 ? -13.626 3.775 -13.518 1.00 70.00 82 LYS A CA 1
ATOM 645 C C . LYS A 1 82 ? -12.798 4.873 -14.189 1.00 70.00 82 LYS A C 1
ATOM 647 O O . LYS A 1 82 ? -13.230 5.431 -15.197 1.00 70.00 82 LYS A O 1
ATOM 652 N N . MET A 1 83 ? -11.630 5.221 -13.6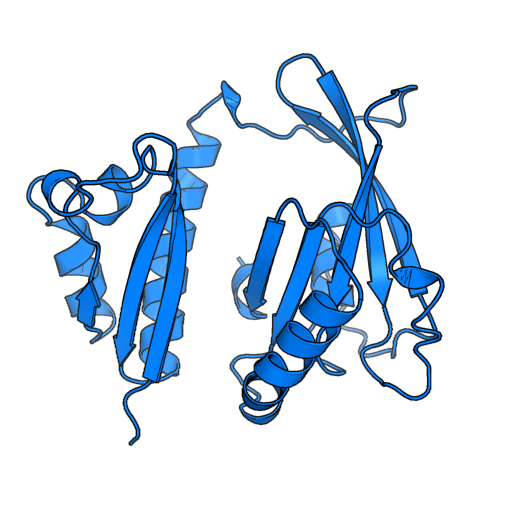52 1.00 68.56 83 MET A N 1
ATOM 653 C CA . MET A 1 83 ? -10.744 6.224 -14.239 1.00 68.56 83 MET A CA 1
ATOM 654 C C . MET A 1 83 ? -9.770 5.551 -15.211 1.00 68.56 83 MET A C 1
ATOM 656 O O . MET A 1 83 ? -8.695 5.097 -14.825 1.00 68.56 83 MET A O 1
ATOM 660 N N . SER A 1 84 ? -10.116 5.545 -16.500 1.00 59.91 84 SER A N 1
ATOM 661 C CA . SER A 1 84 ? -9.300 4.957 -17.580 1.00 59.91 84 SER A CA 1
ATOM 662 C C . SER A 1 84 ? -7.829 5.404 -17.568 1.00 59.91 84 SER A C 1
ATOM 664 O O . SER A 1 84 ? -6.943 4.617 -17.891 1.00 59.91 84 SER A O 1
ATOM 666 N N . HIS A 1 85 ? -7.545 6.636 -17.135 1.00 61.50 85 HIS A N 1
ATOM 667 C CA . HIS A 1 85 ? -6.189 7.189 -17.054 1.00 61.50 85 HIS A CA 1
ATOM 668 C C . HIS A 1 85 ? -5.325 6.655 -15.900 1.00 61.50 85 HIS A C 1
ATOM 670 O O . HIS A 1 85 ? -4.119 6.906 -15.909 1.00 61.50 85 HIS A O 1
ATOM 676 N N . TYR A 1 86 ? -5.906 5.943 -14.927 1.00 61.22 86 TYR A N 1
ATOM 677 C CA . TYR A 1 86 ? -5.189 5.377 -13.777 1.00 61.22 86 TYR A CA 1
ATOM 678 C C . TYR A 1 86 ? -5.057 3.851 -13.825 1.00 61.22 86 TYR A C 1
ATOM 680 O O . TYR A 1 86 ? -4.470 3.250 -12.926 1.00 61.22 86 TYR A O 1
ATOM 688 N N . LYS A 1 87 ? -5.566 3.213 -14.886 1.00 67.31 87 LYS A N 1
ATOM 689 C CA . LYS A 1 87 ? -5.497 1.763 -15.043 1.00 67.31 87 LYS A CA 1
ATOM 690 C C . LYS A 1 87 ? -4.048 1.315 -15.235 1.00 67.31 87 LYS A C 1
ATOM 692 O O . LYS A 1 87 ? -3.386 1.708 -16.194 1.00 67.31 87 LYS A O 1
ATOM 697 N N . LEU A 1 88 ? -3.584 0.456 -14.333 1.00 76.56 88 LEU A N 1
ATOM 698 C CA . LEU A 1 88 ? -2.321 -0.259 -14.464 1.00 76.56 88 LEU A CA 1
ATOM 699 C C . LEU A 1 88 ? -2.590 -1.572 -15.195 1.00 76.56 88 LEU A C 1
ATOM 701 O O . LEU A 1 88 ? -3.384 -2.389 -14.735 1.00 76.56 88 LEU A O 1
ATOM 705 N N . ILE A 1 89 ? -1.952 -1.773 -16.345 1.00 85.75 89 ILE A N 1
ATOM 706 C CA . ILE A 1 89 ? -2.157 -2.973 -17.166 1.00 85.75 89 ILE A CA 1
ATOM 707 C C . ILE A 1 89 ? -0.914 -3.851 -17.071 1.00 85.75 89 ILE A C 1
ATOM 709 O O . ILE A 1 89 ? 0.182 -3.389 -17.373 1.00 85.75 89 ILE A O 1
ATOM 713 N N . ARG A 1 90 ? -1.074 -5.119 -16.675 1.00 88.62 90 ARG A N 1
ATOM 714 C CA . ARG A 1 90 ? 0.002 -6.120 -16.728 1.00 88.62 90 ARG A CA 1
ATOM 715 C C . ARG A 1 90 ? 0.458 -6.303 -18.175 1.00 88.62 90 ARG A C 1
ATOM 717 O O . ARG A 1 90 ? -0.362 -6.571 -19.050 1.00 88.62 90 ARG A O 1
ATOM 724 N N . VAL A 1 91 ? 1.758 -6.174 -18.423 1.00 91.25 91 VAL A N 1
ATOM 725 C CA . VAL A 1 91 ? 2.357 -6.411 -19.744 1.00 91.25 91 VAL A CA 1
ATOM 726 C C . VAL A 1 91 ? 3.519 -7.392 -19.636 1.00 91.25 91 VAL A C 1
ATOM 728 O O . VAL A 1 91 ? 4.054 -7.634 -18.554 1.00 91.25 91 VAL A O 1
ATOM 731 N N . LYS A 1 92 ? 3.898 -7.986 -20.771 1.00 91.31 92 LYS A N 1
ATOM 732 C CA . LYS A 1 92 ? 5.105 -8.814 -20.861 1.00 91.31 92 LYS A CA 1
ATOM 733 C C . LYS A 1 92 ? 6.359 -7.958 -20.615 1.00 91.31 92 LYS A C 1
ATOM 735 O O . LYS A 1 92 ? 6.295 -6.742 -20.804 1.00 91.31 92 LYS A O 1
ATOM 740 N N . PRO A 1 93 ? 7.490 -8.573 -20.228 1.00 92.12 93 PRO A N 1
ATOM 741 C CA . PRO A 1 93 ? 8.762 -7.869 -20.113 1.00 92.12 93 PRO A CA 1
ATOM 742 C C . PRO A 1 93 ? 9.100 -7.067 -21.376 1.00 92.12 93 PRO A C 1
ATOM 744 O O . PRO A 1 93 ? 9.074 -7.604 -22.482 1.00 92.12 93 PRO A O 1
ATOM 747 N N . GLU A 1 94 ? 9.407 -5.783 -21.198 1.00 88.19 94 GLU A N 1
ATOM 748 C CA . GLU A 1 94 ? 9.706 -4.820 -22.265 1.00 88.19 94 GLU A CA 1
ATOM 749 C C . GLU A 1 94 ? 10.868 -3.921 -21.816 1.00 88.19 94 GLU A C 1
ATOM 751 O O . GLU A 1 94 ? 11.001 -3.606 -20.629 1.00 88.19 94 GLU A O 1
ATOM 756 N N . ILE A 1 95 ? 11.724 -3.507 -22.753 1.00 88.50 95 ILE A N 1
ATOM 757 C CA . ILE A 1 95 ? 12.837 -2.601 -22.456 1.00 88.50 95 ILE A CA 1
A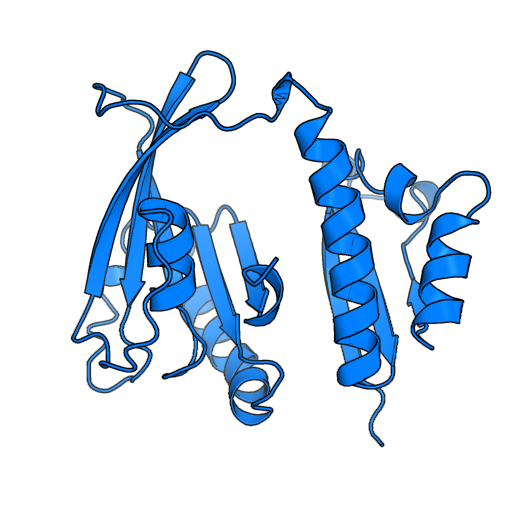TOM 758 C C . ILE A 1 95 ? 12.263 -1.238 -22.060 1.00 88.50 95 ILE A C 1
ATOM 760 O O . ILE A 1 95 ? 11.531 -0.609 -22.819 1.00 88.50 95 ILE A O 1
ATOM 764 N N . THR A 1 96 ? 12.607 -0.765 -20.865 1.00 91.00 96 THR A N 1
ATOM 765 C CA . THR A 1 96 ? 12.204 0.553 -20.372 1.00 91.00 96 THR A CA 1
ATOM 766 C C . THR A 1 96 ? 13.278 1.139 -19.468 1.00 91.00 96 THR A C 1
ATOM 768 O O . THR A 1 96 ? 13.894 0.432 -18.670 1.00 91.00 96 THR A O 1
ATOM 771 N N . ASN A 1 97 ? 13.458 2.456 -19.549 1.00 90.62 97 ASN A N 1
ATOM 772 C CA . ASN A 1 97 ? 14.319 3.205 -18.633 1.00 90.62 97 ASN A CA 1
ATOM 773 C C . ASN A 1 97 ? 13.591 3.582 -17.329 1.00 90.62 97 ASN A C 1
ATOM 775 O O . ASN A 1 97 ? 14.194 4.151 -16.420 1.00 90.62 97 ASN A O 1
ATOM 779 N N . LYS A 1 98 ? 12.293 3.266 -17.211 1.00 91.75 98 LYS A N 1
ATOM 780 C CA . LYS A 1 98 ? 11.476 3.548 -16.025 1.00 91.75 98 LYS A CA 1
ATOM 781 C C . LYS A 1 98 ? 11.441 2.343 -15.098 1.00 91.75 98 LYS A C 1
ATOM 783 O O . LYS A 1 98 ? 10.498 1.553 -15.110 1.00 91.75 98 LYS A O 1
ATOM 788 N N . LYS A 1 99 ? 12.493 2.216 -14.293 1.00 92.50 99 LYS A N 1
ATOM 789 C CA . LYS A 1 99 ? 12.640 1.163 -13.289 1.00 92.50 99 LYS A CA 1
ATOM 790 C C . LYS A 1 99 ? 12.446 1.728 -11.886 1.00 92.50 99 LYS A C 1
ATOM 792 O O . LYS A 1 99 ? 13.209 2.595 -11.471 1.00 92.50 99 LYS A O 1
ATOM 797 N N . TYR A 1 100 ? 11.484 1.191 -11.141 1.00 91.31 100 TYR A N 1
ATOM 798 C CA . TYR A 1 100 ? 11.248 1.560 -9.745 1.00 91.31 100 TYR A CA 1
ATOM 799 C C . TYR A 1 100 ? 11.405 0.346 -8.838 1.00 91.31 100 TYR A C 1
ATOM 801 O O . TYR A 1 100 ? 10.930 -0.747 -9.135 1.00 91.31 100 TYR A O 1
ATOM 809 N N . LYS A 1 101 ? 12.085 0.556 -7.715 1.00 89.62 101 LYS A N 1
ATOM 810 C CA . LYS A 1 101 ? 12.300 -0.453 -6.677 1.00 89.62 101 LYS A CA 1
ATOM 811 C C . LYS A 1 101 ? 11.360 -0.160 -5.518 1.00 89.62 101 LYS A C 1
ATOM 813 O O . LYS A 1 101 ? 11.464 0.915 -4.928 1.00 89.62 101 LYS A O 1
ATOM 818 N N . LEU A 1 102 ? 10.471 -1.092 -5.212 1.00 88.31 102 LEU A N 1
ATOM 819 C CA . LEU A 1 102 ? 9.538 -1.008 -4.095 1.00 88.31 102 LEU A CA 1
ATOM 820 C C . LEU A 1 102 ? 9.964 -2.023 -3.042 1.00 88.31 102 LEU A C 1
ATOM 822 O O . LEU A 1 102 ? 10.144 -3.195 -3.362 1.00 88.31 102 LEU A O 1
ATOM 826 N N . LEU A 1 103 ? 10.158 -1.581 -1.807 1.00 87.56 103 LEU A N 1
ATOM 827 C CA . LEU A 1 103 ? 10.557 -2.450 -0.701 1.00 87.56 103 LEU A CA 1
ATOM 828 C C . LEU A 1 103 ? 9.379 -2.628 0.257 1.00 87.56 103 LEU A C 1
ATOM 830 O O . LEU A 1 103 ? 8.723 -1.652 0.608 1.00 87.56 103 LEU A O 1
ATOM 834 N N . ILE A 1 104 ? 9.117 -3.860 0.689 1.00 86.38 104 ILE A N 1
ATOM 835 C CA . ILE A 1 104 ? 8.134 -4.141 1.739 1.00 86.38 104 ILE A CA 1
ATOM 836 C C . ILE A 1 104 ? 8.859 -4.476 3.044 1.00 86.38 104 ILE A C 1
ATOM 838 O O . ILE A 1 104 ? 9.789 -5.283 3.070 1.00 86.38 104 ILE A O 1
ATOM 842 N N . VAL A 1 105 ? 8.440 -3.849 4.138 1.00 86.00 105 VAL A N 1
ATOM 843 C CA . VAL A 1 105 ? 9.014 -4.033 5.476 1.00 86.00 105 VAL A CA 1
ATOM 844 C C . VAL A 1 105 ? 7.913 -4.175 6.519 1.00 86.00 105 VAL A C 1
ATOM 846 O O . VAL A 1 105 ? 6.744 -3.908 6.254 1.00 86.00 105 VAL A O 1
ATOM 849 N N . GLY A 1 106 ? 8.273 -4.657 7.704 1.00 83.62 106 GLY A N 1
ATOM 850 C CA . GLY A 1 106 ? 7.326 -4.977 8.768 1.00 83.62 106 GLY A CA 1
ATOM 851 C C . GLY A 1 106 ? 7.713 -6.259 9.494 1.00 83.62 106 GLY A C 1
ATOM 852 O O . GLY A 1 106 ? 8.548 -7.034 9.013 1.00 83.62 106 GLY A O 1
ATOM 853 N N . GLN A 1 107 ? 7.084 -6.508 10.644 1.00 83.50 107 GLN A N 1
ATOM 854 C CA . GLN A 1 107 ? 7.379 -7.682 11.472 1.00 83.50 107 GLN A CA 1
ATOM 855 C C . GLN A 1 107 ? 7.262 -9.014 10.706 1.00 83.50 107 GLN A C 1
ATOM 857 O O . GLN A 1 107 ? 6.643 -9.118 9.643 1.00 83.50 107 GLN A O 1
ATOM 862 N N . SER A 1 108 ? 7.858 -10.072 11.253 1.00 83.44 108 SER A N 1
ATOM 863 C CA . SER A 1 108 ? 7.620 -11.431 10.762 1.00 83.44 108 SER A CA 1
ATOM 864 C C . SER A 1 108 ? 6.128 -11.793 10.806 1.00 83.44 108 SER A C 1
ATOM 866 O O . SER A 1 108 ? 5.398 -11.322 11.675 1.00 83.44 108 SER A O 1
ATOM 868 N N . ASN A 1 109 ? 5.680 -12.624 9.863 1.00 81.88 109 ASN A N 1
ATOM 869 C CA . ASN A 1 109 ? 4.309 -13.147 9.756 1.00 81.88 109 ASN A CA 1
ATOM 870 C C . ASN A 1 109 ? 3.174 -12.122 9.543 1.00 81.88 109 ASN A C 1
ATOM 872 O O . ASN A 1 109 ? 2.007 -12.507 9.543 1.00 81.88 109 ASN A O 1
ATOM 876 N N . VAL A 1 110 ? 3.478 -10.848 9.263 1.00 83.81 110 VAL A N 1
ATOM 877 C CA . VAL A 1 110 ? 2.447 -9.831 8.946 1.00 83.81 110 VAL A CA 1
ATOM 878 C C . VAL A 1 110 ? 1.851 -9.949 7.535 1.00 83.81 110 VAL A C 1
ATOM 880 O O . VAL A 1 110 ? 0.949 -9.198 7.185 1.00 83.81 110 VAL A O 1
ATOM 883 N N . GLY A 1 111 ? 2.347 -10.879 6.711 1.00 83.00 111 GLY A N 1
ATOM 884 C CA . GLY A 1 111 ? 1.810 -11.147 5.369 1.00 83.00 111 GLY A CA 1
ATOM 885 C C . GLY A 1 111 ? 2.521 -10.452 4.201 1.00 83.00 111 GLY A C 1
ATOM 886 O O . GLY A 1 111 ? 1.987 -10.461 3.098 1.00 83.00 111 GLY A O 1
ATOM 887 N N . LYS A 1 112 ? 3.724 -9.891 4.395 1.00 86.94 112 LYS A N 1
ATOM 888 C CA . LYS A 1 112 ? 4.510 -9.210 3.336 1.00 86.94 112 LYS A CA 1
ATOM 889 C C . LYS A 1 112 ? 4.652 -10.041 2.054 1.00 86.94 112 LYS A C 1
ATOM 891 O O . LYS A 1 112 ? 4.255 -9.597 0.978 1.00 86.94 112 LYS A O 1
ATOM 896 N N . SER A 1 113 ? 5.123 -11.279 2.193 1.00 86.50 113 SER A N 1
ATOM 897 C CA . SER A 1 113 ? 5.304 -12.218 1.083 1.00 86.50 113 SER A CA 1
ATOM 898 C C . SER A 1 113 ? 3.984 -12.571 0.411 1.00 86.50 113 SER A C 1
ATOM 900 O O . SER A 1 113 ? 3.912 -12.637 -0.811 1.00 86.50 113 SER A O 1
ATOM 902 N N . SER A 1 114 ? 2.917 -12.763 1.193 1.00 84.62 114 SER A N 1
ATOM 903 C CA . SER A 1 114 ? 1.577 -13.043 0.669 1.00 84.62 114 SER A CA 1
ATOM 904 C C . SER A 1 114 ? 1.055 -11.879 -0.173 1.00 84.62 114 SER A C 1
ATOM 906 O O . SER A 1 114 ? 0.538 -12.114 -1.260 1.00 84.62 114 SER A O 1
ATOM 908 N N . ILE A 1 115 ? 1.251 -10.636 0.281 1.00 83.44 115 ILE A N 1
ATOM 909 C CA . ILE A 1 115 ? 0.876 -9.422 -0.456 1.00 83.44 115 ILE A CA 1
ATOM 910 C C . ILE A 1 115 ? 1.656 -9.333 -1.774 1.00 83.44 115 ILE A C 1
ATOM 912 O O . ILE A 1 115 ? 1.049 -9.173 -2.833 1.00 83.44 115 ILE A O 1
ATOM 916 N N . ILE A 1 116 ? 2.986 -9.488 -1.740 1.00 87.50 116 ILE A N 1
ATOM 917 C CA . ILE A 1 116 ? 3.814 -9.403 -2.953 1.00 87.50 116 ILE A CA 1
ATOM 918 C C . ILE A 1 116 ? 3.483 -10.521 -3.940 1.00 87.50 116 ILE A C 1
ATOM 920 O O . ILE A 1 116 ? 3.308 -10.240 -5.127 1.00 87.50 116 ILE A O 1
ATOM 924 N N . LYS A 1 117 ? 3.363 -11.771 -3.479 1.00 85.62 117 LYS A N 1
ATOM 925 C CA . LYS A 1 117 ? 3.011 -12.908 -4.340 1.00 85.62 117 LYS A CA 1
ATOM 926 C C . LYS A 1 117 ? 1.627 -12.732 -4.950 1.00 85.62 117 LYS A C 1
ATOM 928 O O . LYS A 1 117 ? 1.489 -12.879 -6.161 1.00 85.62 117 LYS A O 1
ATOM 933 N N . ARG A 1 118 ? 0.629 -12.332 -4.157 1.00 83.44 118 ARG A N 1
ATOM 934 C CA . ARG A 1 118 ? -0.722 -12.052 -4.660 1.00 83.44 118 ARG A CA 1
ATOM 935 C C . ARG A 1 118 ? -0.696 -10.957 -5.716 1.00 83.44 118 ARG A C 1
ATOM 937 O O . ARG A 1 118 ? -1.287 -11.130 -6.775 1.00 83.44 118 ARG A O 1
ATOM 944 N N . TYR A 1 119 ? 0.028 -9.869 -5.464 1.00 83.31 119 TYR A N 1
ATOM 945 C CA . TYR A 1 119 ? 0.152 -8.784 -6.425 1.00 83.31 119 TYR A CA 1
ATOM 946 C C . TYR A 1 119 ? 0.860 -9.231 -7.710 1.00 83.31 119 TYR A C 1
ATOM 948 O O . TYR A 1 119 ? 0.369 -8.955 -8.801 1.00 83.31 119 TYR A O 1
ATOM 956 N N . CYS A 1 120 ? 2.002 -9.912 -7.611 1.00 85.19 120 CYS A N 1
ATOM 957 C CA . CYS A 1 120 ? 2.863 -10.198 -8.762 1.00 85.19 120 CYS A CA 1
ATOM 958 C C . CYS A 1 120 ? 2.450 -11.437 -9.562 1.00 85.19 120 CYS A C 1
ATOM 960 O O . CYS A 1 120 ? 2.701 -11.484 -10.762 1.00 85.19 120 CYS A O 1
ATOM 962 N N . GLN A 1 121 ? 1.870 -12.437 -8.902 1.00 81.31 121 GLN A N 1
ATOM 963 C CA . GLN A 1 121 ? 1.602 -13.760 -9.471 1.00 81.31 121 GLN A CA 1
ATOM 964 C C . GLN A 1 121 ? 0.108 -14.098 -9.504 1.00 81.31 121 GLN A C 1
ATOM 966 O O . GLN A 1 121 ? -0.249 -15.129 -10.055 1.00 81.31 121 GLN A O 1
ATOM 971 N N . GLU A 1 122 ? -0.756 -13.285 -8.885 1.00 74.25 122 GLU A N 1
ATOM 972 C CA . GLU A 1 122 ? -2.194 -13.559 -8.707 1.00 74.25 122 GLU A CA 1
ATOM 973 C C . GLU A 1 122 ? -2.494 -14.839 -7.897 1.00 74.25 122 GLU A C 1
ATOM 975 O O . GLU A 1 122 ? -3.653 -15.199 -7.690 1.00 74.25 122 GLU A O 1
ATOM 980 N N . VAL A 1 123 ? -1.468 -15.479 -7.328 1.00 69.19 123 VAL A N 1
ATOM 981 C CA . VAL A 1 123 ? -1.587 -16.687 -6.506 1.00 69.19 123 VAL A CA 1
ATOM 982 C C . VAL A 1 123 ? -1.679 -16.318 -5.029 1.00 69.19 123 VAL A C 1
ATOM 984 O O . VAL A 1 123 ? -0.890 -15.521 -4.517 1.00 69.19 123 VAL A O 1
ATOM 987 N N . TYR A 1 124 ? -2.610 -16.957 -4.323 1.00 62.50 124 TYR A N 1
ATOM 988 C CA . TYR A 1 124 ? -2.613 -17.002 -2.866 1.00 62.50 124 TYR A CA 1
ATOM 989 C C . TYR A 1 124 ? -2.013 -18.332 -2.394 1.00 62.50 124 TYR A C 1
ATOM 991 O O . TYR A 1 124 ? -2.528 -19.399 -2.718 1.00 62.50 124 TYR A O 1
ATOM 999 N N . GLN A 1 125 ? -0.913 -18.276 -1.640 1.00 61.91 125 GLN A N 1
ATOM 1000 C CA . GLN A 1 125 ? -0.304 -19.452 -1.012 1.00 61.91 125 GLN A CA 1
ATOM 1001 C C . GLN A 1 125 ? -0.423 -19.331 0.503 1.00 61.91 125 GLN A C 1
ATOM 1003 O O . GLN A 1 125 ? 0.084 -18.379 1.094 1.00 61.91 125 GLN A O 1
ATOM 1008 N N . ASN A 1 126 ? -1.046 -20.330 1.128 1.00 56.81 126 ASN A N 1
ATOM 1009 C CA . ASN A 1 126 ? -1.261 -20.386 2.575 1.00 56.81 126 ASN A CA 1
ATOM 1010 C C . ASN A 1 126 ? -0.067 -21.008 3.334 1.00 56.81 126 ASN A C 1
ATOM 1012 O O . ASN A 1 126 ? -0.214 -21.577 4.413 1.00 56.81 126 ASN A O 1
ATOM 1016 N N . THR A 1 127 ? 1.127 -20.975 2.739 1.00 58.41 127 THR A N 1
ATOM 1017 C CA . THR A 1 127 ? 2.337 -21.579 3.303 1.00 58.41 127 THR A CA 1
ATOM 1018 C C . THR A 1 127 ? 3.122 -20.539 4.097 1.00 58.41 127 THR A C 1
ATOM 1020 O O . THR A 1 127 ? 3.723 -19.639 3.512 1.00 58.41 127 THR A O 1
ATOM 1023 N N . ASN A 1 128 ? 3.168 -20.696 5.420 1.00 61.75 128 ASN A N 1
ATOM 1024 C CA . ASN A 1 128 ? 3.904 -19.829 6.353 1.00 61.75 128 ASN A CA 1
ATOM 1025 C C . ASN A 1 128 ? 5.421 -20.099 6.366 1.00 61.75 128 ASN A C 1
ATOM 1027 O O . ASN A 1 128 ? 6.043 -20.139 7.428 1.00 61.75 128 ASN A O 1
ATOM 1031 N N . GLN A 1 129 ? 6.032 -20.329 5.203 1.00 68.69 129 GLN A N 1
ATOM 1032 C CA . GLN A 1 129 ? 7.485 -20.465 5.144 1.00 68.69 129 GLN A CA 1
ATOM 1033 C C . GLN A 1 129 ? 8.133 -19.083 5.325 1.00 68.69 129 GLN A C 1
ATOM 1035 O O . GLN A 1 129 ? 7.742 -18.143 4.630 1.00 68.69 129 GLN A O 1
ATOM 1040 N N . PRO A 1 130 ? 9.091 -18.929 6.255 1.00 70.56 130 PRO A N 1
ATOM 1041 C CA . PRO A 1 130 ? 9.750 -17.651 6.478 1.00 70.56 130 PRO A CA 1
ATOM 1042 C C . PRO A 1 130 ? 10.614 -17.274 5.269 1.00 70.56 130 PRO A C 1
ATOM 1044 O O . PRO A 1 130 ? 11.368 -18.102 4.759 1.00 70.56 130 PRO A O 1
ATOM 1047 N N . THR A 1 131 ? 10.549 -16.013 4.841 1.00 69.44 131 THR A N 1
ATOM 1048 C CA . THR A 1 131 ? 11.481 -15.469 3.845 1.00 69.44 131 THR A CA 1
ATOM 1049 C C . THR A 1 131 ? 12.885 -15.423 4.438 1.00 69.44 131 THR A C 1
ATOM 1051 O O . THR A 1 131 ? 13.090 -14.859 5.515 1.00 69.44 131 THR A O 1
ATOM 1054 N N . ILE A 1 132 ? 13.856 -16.002 3.734 1.00 74.44 132 ILE A N 1
ATOM 1055 C CA . ILE A 1 132 ? 15.274 -15.955 4.098 1.00 74.44 132 ILE A CA 1
ATOM 1056 C C . ILE A 1 132 ? 15.938 -14.868 3.249 1.00 74.44 132 ILE A C 1
ATOM 1058 O O . ILE A 1 132 ? 15.955 -14.961 2.025 1.00 74.44 132 ILE A O 1
ATOM 1062 N N . GLY A 1 133 ? 16.488 -13.836 3.891 1.00 75.25 133 GLY A N 1
ATOM 1063 C CA . GLY A 1 133 ? 17.132 -12.721 3.194 1.00 75.25 133 GLY A CA 1
ATOM 1064 C C . GLY A 1 133 ? 16.132 -11.812 2.471 1.00 75.25 133 GLY A C 1
ATOM 1065 O O . GLY A 1 133 ? 15.294 -11.179 3.117 1.00 75.25 133 GLY A O 1
ATOM 1066 N N . MET A 1 134 ? 16.248 -11.718 1.143 1.00 82.19 134 MET A N 1
ATOM 1067 C CA . MET A 1 134 ? 15.401 -10.877 0.289 1.00 82.19 134 MET A CA 1
ATOM 1068 C C . MET A 1 134 ? 15.037 -11.608 -1.007 1.00 82.19 134 MET A C 1
ATOM 1070 O O . MET A 1 134 ? 15.929 -12.049 -1.731 1.00 82.19 134 MET A O 1
ATOM 1074 N N . ASP A 1 135 ? 13.744 -11.661 -1.318 1.00 87.12 135 ASP A N 1
ATOM 1075 C CA . ASP A 1 135 ? 13.214 -12.133 -2.599 1.00 87.12 135 ASP A CA 1
ATOM 1076 C C . ASP A 1 135 ? 12.829 -10.936 -3.490 1.00 87.12 135 ASP A C 1
ATOM 1078 O O . ASP A 1 135 ? 12.409 -9.884 -2.998 1.00 87.12 135 ASP A O 1
ATOM 1082 N N . ILE A 1 136 ? 13.005 -11.058 -4.807 1.00 89.19 136 ILE A N 1
ATOM 1083 C CA . ILE A 1 136 ? 12.750 -9.976 -5.769 1.00 89.19 136 ILE A CA 1
ATOM 1084 C C . ILE A 1 136 ? 11.746 -10.451 -6.815 1.00 89.19 136 ILE A C 1
ATOM 1086 O O . ILE A 1 136 ? 12.055 -11.256 -7.688 1.00 89.19 136 ILE A O 1
ATOM 1090 N N . HIS A 1 137 ? 10.560 -9.849 -6.789 1.00 91.00 137 HIS A N 1
ATOM 1091 C CA . HIS A 1 137 ? 9.496 -10.094 -7.751 1.00 91.00 137 HIS A CA 1
ATOM 1092 C C . HIS A 1 137 ? 9.409 -8.954 -8.765 1.00 91.00 137 HIS A C 1
ATOM 1094 O O . HIS A 1 137 ? 9.055 -7.816 -8.434 1.00 91.00 137 HIS A O 1
ATOM 1100 N N . GLN A 1 138 ? 9.712 -9.272 -10.021 1.00 92.88 138 GLN A N 1
ATOM 1101 C CA . GLN A 1 138 ? 9.679 -8.320 -11.124 1.00 92.88 138 GLN A CA 1
ATOM 1102 C C . GLN A 1 138 ? 8.364 -8.402 -11.887 1.00 92.88 138 GLN A C 1
ATOM 1104 O O . GLN A 1 138 ? 7.887 -9.481 -12.232 1.00 92.88 138 GLN A O 1
ATOM 1109 N N . ILE A 1 139 ? 7.800 -7.238 -12.179 1.00 93.19 139 ILE A N 1
ATOM 1110 C CA . ILE A 1 139 ? 6.592 -7.097 -12.985 1.00 93.19 139 ILE A CA 1
ATOM 1111 C C . ILE A 1 139 ? 6.741 -5.908 -13.927 1.00 93.19 139 ILE A C 1
ATOM 1113 O O . ILE A 1 139 ? 7.408 -4.918 -13.615 1.00 93.19 139 ILE A O 1
ATOM 1117 N N . PHE A 1 140 ? 6.045 -5.985 -15.055 1.00 94.00 140 PHE A N 1
ATOM 1118 C CA . PHE A 1 140 ? 5.941 -4.891 -16.005 1.00 94.00 140 PHE A CA 1
ATOM 1119 C C . PHE A 1 140 ? 4.488 -4.448 -16.065 1.00 94.00 140 PHE A C 1
ATOM 1121 O O . PHE A 1 140 ? 3.565 -5.258 -16.205 1.00 94.00 140 PHE A O 1
ATOM 1128 N N . ILE A 1 141 ? 4.286 -3.150 -15.885 1.00 92.12 141 ILE A N 1
ATOM 1129 C CA . ILE A 1 141 ? 2.973 -2.523 -15.920 1.00 92.12 141 ILE A CA 1
ATOM 1130 C C . ILE A 1 141 ? 2.998 -1.390 -16.936 1.00 92.12 141 ILE A C 1
ATOM 1132 O O . ILE A 1 141 ? 3.980 -0.661 -17.050 1.00 92.12 141 ILE A O 1
ATOM 1136 N N . ARG A 1 142 ? 1.909 -1.228 -17.674 1.00 88.62 142 ARG A N 1
ATOM 1137 C CA . ARG A 1 142 ? 1.685 -0.065 -18.519 1.00 88.62 142 ARG A CA 1
ATOM 1138 C C . ARG A 1 142 ? 0.788 0.908 -17.772 1.00 88.62 142 ARG A C 1
ATOM 1140 O O . ARG A 1 142 ? -0.301 0.535 -17.337 1.00 88.62 142 ARG A O 1
ATOM 1147 N N . PHE A 1 143 ? 1.272 2.132 -17.611 1.00 84.38 143 PHE A N 1
ATOM 1148 C CA . PHE A 1 143 ? 0.523 3.251 -17.058 1.00 84.38 143 PHE A CA 1
ATOM 1149 C C . PHE A 1 143 ? 0.484 4.347 -18.116 1.00 84.38 143 PHE A C 1
ATOM 1151 O O . PHE A 1 143 ? 1.530 4.824 -18.562 1.00 84.38 143 PHE A O 1
ATOM 1158 N N . LYS A 1 144 ? -0.722 4.722 -18.555 1.00 81.69 144 LYS A N 1
ATOM 1159 C CA . LYS A 1 144 ? -0.913 5.557 -19.752 1.00 81.69 144 LYS A CA 1
ATOM 1160 C C . LYS A 1 144 ? -0.177 4.931 -20.955 1.00 81.69 144 LYS A C 1
ATOM 1162 O O . LYS A 1 144 ? -0.438 3.777 -21.283 1.00 81.69 144 LYS A O 1
ATOM 1167 N N . ASN A 1 145 ? 0.758 5.657 -21.567 1.00 83.50 145 ASN A N 1
ATOM 1168 C CA . ASN A 1 145 ? 1.517 5.211 -22.740 1.00 83.50 145 ASN A CA 1
ATOM 1169 C C . ASN A 1 145 ? 2.951 4.781 -22.397 1.00 83.50 145 ASN A C 1
ATOM 1171 O O . ASN A 1 145 ? 3.790 4.677 -23.285 1.00 83.50 145 ASN A O 1
ATOM 1175 N N . GLU A 1 146 ? 3.250 4.549 -21.118 1.00 89.69 146 GLU A N 1
ATOM 1176 C CA . GLU A 1 146 ? 4.599 4.230 -20.664 1.00 89.69 146 GLU A CA 1
ATOM 1177 C C . GLU A 1 146 ? 4.639 2.872 -19.975 1.00 89.69 146 GLU A C 1
ATOM 1179 O O . GLU A 1 146 ? 3.783 2.545 -19.147 1.00 89.69 146 GLU A O 1
ATOM 1184 N N . THR A 1 147 ? 5.664 2.088 -20.301 1.00 92.81 147 THR A N 1
ATOM 1185 C CA . THR A 1 147 ? 5.943 0.832 -19.609 1.00 92.81 147 THR A CA 1
ATOM 1186 C C . THR A 1 147 ? 6.866 1.094 -18.428 1.00 92.81 147 THR A C 1
ATOM 1188 O O . THR A 1 147 ? 7.923 1.714 -18.559 1.00 92.81 147 THR A O 1
ATOM 1191 N N . ILE A 1 148 ? 6.460 0.605 -17.264 1.00 94.31 148 ILE A N 1
ATOM 1192 C CA . ILE A 1 148 ? 7.169 0.729 -16.001 1.00 94.31 148 ILE A CA 1
ATOM 1193 C C . ILE A 1 148 ? 7.581 -0.670 -15.539 1.00 94.31 148 ILE A C 1
ATOM 1195 O O . ILE A 1 148 ? 6.755 -1.579 -15.441 1.00 94.31 148 ILE A O 1
ATOM 1199 N N . HIS A 1 149 ? 8.863 -0.820 -15.220 1.00 95.19 149 HIS A N 1
ATOM 1200 C CA . HIS A 1 149 ? 9.419 -2.006 -14.581 1.00 95.19 149 HIS A CA 1
ATOM 1201 C C . HIS A 1 149 ? 9.413 -1.797 -13.063 1.00 95.19 149 HIS A C 1
ATOM 1203 O O . HIS A 1 149 ? 10.133 -0.937 -12.548 1.00 95.19 149 HIS A O 1
ATOM 1209 N N . LEU A 1 150 ? 8.611 -2.582 -12.341 1.00 93.44 150 LEU A N 1
ATOM 1210 C CA . LEU A 1 150 ? 8.615 -2.594 -10.879 1.00 93.44 150 LEU A CA 1
ATOM 1211 C C . LEU A 1 150 ? 9.404 -3.798 -10.354 1.00 93.44 150 LEU A C 1
ATOM 1213 O O . LEU A 1 150 ? 9.113 -4.939 -10.710 1.00 93.44 150 LEU A O 1
ATOM 1217 N N . GLU A 1 151 ? 10.362 -3.537 -9.467 1.00 93.69 151 GLU A N 1
ATOM 1218 C CA . GLU A 1 151 ? 11.023 -4.552 -8.644 1.00 93.69 151 GLU A CA 1
ATOM 1219 C C . GLU A 1 151 ? 10.448 -4.510 -7.229 1.00 93.69 151 GLU A C 1
ATOM 1221 O O . GLU A 1 151 ? 10.807 -3.628 -6.446 1.00 93.69 151 GLU A O 1
ATOM 1226 N N . ASN A 1 152 ? 9.577 -5.460 -6.900 1.00 90.94 152 ASN A N 1
ATOM 1227 C CA . ASN A 1 152 ? 9.015 -5.613 -5.562 1.00 90.94 152 ASN A CA 1
ATOM 1228 C C . ASN A 1 152 ? 9.956 -6.489 -4.738 1.00 90.94 152 ASN A C 1
ATOM 1230 O O . ASN A 1 152 ? 10.214 -7.634 -5.101 1.00 90.94 152 ASN A O 1
ATOM 1234 N N . ARG A 1 153 ? 10.497 -5.942 -3.655 1.00 90.25 153 ARG A N 1
ATOM 1235 C CA . ARG A 1 153 ? 11.524 -6.576 -2.827 1.00 90.25 153 ARG A CA 1
ATOM 1236 C C . ARG A 1 153 ? 10.896 -7.034 -1.517 1.00 90.25 153 ARG A C 1
ATOM 1238 O O . ARG A 1 153 ? 10.578 -6.185 -0.687 1.00 90.25 153 ARG A O 1
ATOM 1245 N N . ASP A 1 154 ? 10.703 -8.344 -1.364 1.00 87.38 154 ASP A N 1
ATOM 1246 C CA . ASP A 1 154 ? 10.217 -8.991 -0.141 1.00 87.38 154 ASP A CA 1
ATOM 1247 C C . ASP A 1 154 ? 11.383 -9.267 0.802 1.00 87.38 154 ASP A C 1
ATOM 1249 O O . ASP A 1 154 ? 12.208 -10.137 0.535 1.00 87.38 154 ASP A O 1
ATOM 1253 N N . MET A 1 155 ? 11.475 -8.516 1.898 1.00 79.31 155 MET A N 1
ATOM 1254 C CA . MET A 1 155 ? 12.528 -8.702 2.895 1.00 79.31 155 MET A CA 1
ATOM 1255 C C . MET A 1 155 ? 12.024 -9.551 4.062 1.00 79.31 155 MET A C 1
ATOM 1257 O O . MET A 1 155 ? 10.885 -9.402 4.523 1.00 79.31 155 MET A O 1
ATOM 1261 N N . ALA A 1 156 ? 12.894 -10.413 4.588 1.00 76.88 156 ALA A N 1
ATOM 1262 C CA . ALA A 1 156 ? 12.628 -11.149 5.814 1.00 76.88 156 ALA A CA 1
ATOM 1263 C C . ALA A 1 156 ? 12.156 -10.200 6.933 1.00 76.88 156 ALA A C 1
ATOM 1265 O O . ALA A 1 156 ? 12.734 -9.147 7.174 1.00 76.88 156 ALA A O 1
ATOM 1266 N N . GLY A 1 157 ? 11.089 -10.565 7.653 1.00 60.78 157 GLY A N 1
ATOM 1267 C CA . GLY A 1 157 ? 10.567 -9.744 8.764 1.00 60.78 157 GLY A CA 1
ATOM 1268 C C . GLY A 1 157 ? 11.353 -9.861 10.070 1.00 60.78 157 GLY A C 1
ATOM 1269 O O . GLY A 1 157 ? 10.940 -9.325 11.095 1.00 60.78 157 GLY A O 1
ATOM 1270 N N . THR A 1 158 ? 12.425 -10.640 10.053 1.00 60.56 158 THR A N 1
ATOM 1271 C CA . THR A 1 158 ? 13.259 -10.986 11.200 1.00 60.56 158 THR A CA 1
ATOM 1272 C C . THR A 1 158 ? 14.615 -10.321 11.045 1.00 60.56 158 THR A C 1
ATOM 1274 O O . THR A 1 158 ? 15.356 -10.646 10.120 1.00 60.56 158 THR A O 1
ATOM 1277 N N . GLU A 1 159 ? 14.957 -9.462 12.003 1.00 56.47 159 GLU A N 1
ATOM 1278 C CA . GLU A 1 159 ? 16.206 -8.688 12.057 1.00 56.47 159 GLU A CA 1
ATOM 1279 C C . GLU A 1 159 ? 17.463 -9.558 11.871 1.00 56.47 159 GLU A C 1
ATOM 1281 O O . GLU A 1 159 ? 18.417 -9.134 11.231 1.00 56.47 159 GLU A O 1
ATOM 1286 N N . LYS A 1 160 ? 17.430 -10.821 12.324 1.00 49.62 160 LYS A N 1
ATOM 1287 C CA . LYS A 1 160 ? 18.529 -11.794 12.179 1.00 49.62 160 LYS A CA 1
ATOM 1288 C C . LYS A 1 160 ? 18.911 -12.136 10.729 1.00 49.62 160 LYS A C 1
ATOM 1290 O O . LYS A 1 160 ? 20.016 -12.616 10.511 1.00 49.62 160 LYS A O 1
ATOM 1295 N N . TYR A 1 161 ? 18.018 -11.925 9.761 1.00 49.34 161 TYR A N 1
ATOM 1296 C CA . TYR A 1 161 ? 18.235 -12.261 8.344 1.00 49.34 161 TYR A CA 1
ATOM 1297 C C . TYR A 1 161 ? 18.244 -11.023 7.436 1.00 49.34 161 TYR A C 1
ATOM 1299 O O . TYR A 1 161 ? 18.309 -11.143 6.214 1.00 49.34 161 TYR A O 1
ATOM 1307 N N . CYS A 1 162 ? 18.179 -9.834 8.034 1.00 52.97 162 CYS A N 1
ATOM 1308 C CA . CYS A 1 162 ? 18.186 -8.561 7.339 1.00 52.97 162 CYS A CA 1
ATOM 1309 C C . CYS A 1 162 ? 19.615 -8.011 7.260 1.00 52.97 162 CYS A C 1
ATOM 1311 O O . CYS A 1 162 ? 20.074 -7.323 8.167 1.00 52.97 162 CYS A O 1
ATOM 1313 N N . THR A 1 163 ? 20.321 -8.246 6.155 1.00 53.66 163 THR A N 1
ATOM 1314 C CA . THR A 1 163 ? 21.509 -7.449 5.804 1.00 53.66 163 THR A CA 1
ATOM 1315 C C . THR A 1 163 ? 21.030 -6.102 5.250 1.00 53.66 163 THR A C 1
ATOM 1317 O O . THR A 1 163 ? 20.791 -5.925 4.052 1.00 53.66 163 THR A O 1
ATOM 1320 N N . LEU A 1 164 ? 20.775 -5.176 6.177 1.00 57.97 164 LEU A N 1
ATOM 1321 C CA . LEU A 1 164 ? 20.040 -3.925 5.960 1.00 5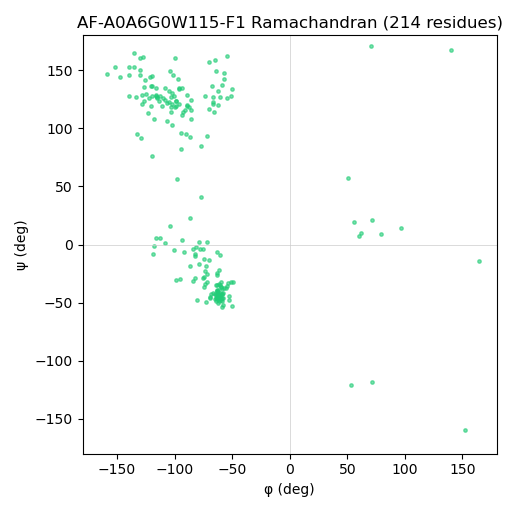7.97 164 LEU A CA 1
ATOM 1322 C C . LEU A 1 164 ? 20.747 -2.977 4.979 1.00 57.97 164 LEU A C 1
ATOM 1324 O O . LEU A 1 164 ? 20.106 -2.462 4.071 1.00 57.97 164 LEU A O 1
ATOM 1328 N N . GLU A 1 165 ? 22.063 -2.803 5.070 1.00 60.09 165 GLU A N 1
ATOM 1329 C CA . GLU A 1 165 ? 22.745 -1.656 4.444 1.00 60.09 165 GLU A CA 1
ATOM 1330 C C . GLU A 1 165 ? 22.659 -1.601 2.905 1.00 60.09 165 GLU A C 1
ATOM 1332 O O . GLU A 1 165 ? 22.421 -0.538 2.334 1.00 60.09 165 GLU A O 1
ATOM 1337 N N . ASN A 1 166 ? 22.759 -2.737 2.207 1.00 63.25 166 ASN A N 1
ATOM 1338 C CA . ASN A 1 166 ? 22.687 -2.758 0.736 1.00 63.25 166 ASN A CA 1
ATOM 1339 C C . ASN A 1 166 ? 21.256 -2.842 0.184 1.00 63.25 166 ASN A C 1
ATOM 1341 O O . ASN A 1 166 ? 21.023 -2.527 -0.987 1.00 63.25 166 ASN A O 1
ATOM 1345 N N . SER A 1 167 ? 20.291 -3.256 1.008 1.00 72.19 167 SER A N 1
ATOM 1346 C CA . SER A 1 167 ? 18.924 -3.556 0.564 1.00 72.19 167 SER A CA 1
ATOM 1347 C C . SER A 1 167 ? 18.115 -2.290 0.257 1.00 72.19 167 SER A C 1
ATOM 1349 O O . SER A 1 167 ? 17.262 -2.299 -0.633 1.00 72.19 167 SER A O 1
ATOM 1351 N N . TYR A 1 168 ? 18.438 -1.173 0.916 1.00 74.12 168 TYR A N 1
ATOM 1352 C CA . TYR A 1 168 ? 17.766 0.119 0.727 1.00 74.12 168 TYR A CA 1
ATOM 1353 C C . TYR A 1 168 ? 18.272 0.919 -0.484 1.00 74.12 168 TYR A C 1
ATOM 1355 O O . TYR A 1 168 ? 17.660 1.915 -0.882 1.00 74.12 168 TYR A O 1
ATOM 1363 N N . ARG A 1 169 ? 19.373 0.496 -1.120 1.00 79.06 169 ARG A N 1
ATOM 1364 C CA . ARG A 1 169 ? 20.032 1.291 -2.163 1.00 79.06 169 ARG A CA 1
ATOM 1365 C C . ARG A 1 169 ? 19.158 1.468 -3.411 1.00 79.06 169 ARG A C 1
ATOM 1367 O O . ARG A 1 169 ? 18.917 0.539 -4.194 1.00 79.06 169 ARG A O 1
ATOM 1374 N N . GLY A 1 170 ? 18.763 2.718 -3.653 1.00 81.00 170 GLY A N 1
ATOM 1375 C CA . GLY A 1 170 ? 17.939 3.111 -4.798 1.00 81.00 170 GLY A CA 1
ATOM 1376 C C . GLY A 1 170 ? 16.488 2.636 -4.698 1.00 81.00 170 GLY A C 1
ATOM 1377 O O . GLY A 1 170 ? 15.825 2.497 -5.728 1.00 81.00 170 GLY A O 1
ATOM 1378 N N . VAL A 1 171 ? 16.004 2.333 -3.489 1.00 85.44 171 VAL A N 1
ATOM 1379 C CA . VAL A 1 171 ? 14.574 2.132 -3.235 1.00 85.44 171 VAL A CA 1
ATOM 1380 C C . VAL A 1 171 ? 13.833 3.433 -3.540 1.00 85.44 171 VAL A C 1
ATOM 1382 O O . VAL A 1 171 ? 14.265 4.513 -3.155 1.00 85.44 171 VAL A O 1
ATOM 1385 N N . HIS A 1 172 ? 12.741 3.321 -4.29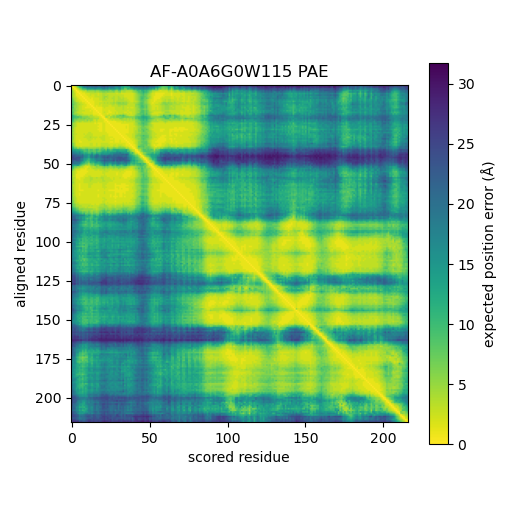1 1.00 85.25 172 HIS A N 1
ATOM 1386 C CA . HIS A 1 172 ? 11.926 4.455 -4.722 1.00 85.25 172 HIS A CA 1
ATOM 1387 C C . HIS A 1 172 ? 10.691 4.642 -3.837 1.00 85.25 172 HIS A C 1
ATOM 1389 O O . HIS A 1 172 ? 10.237 5.770 -3.665 1.00 85.25 172 HIS A O 1
ATOM 1395 N N . GLY A 1 173 ? 10.157 3.552 -3.285 1.00 81.44 173 GLY A N 1
ATOM 1396 C CA . GLY A 1 173 ? 8.990 3.565 -2.408 1.00 81.44 173 GLY A CA 1
ATOM 1397 C C . GLY A 1 173 ? 9.021 2.409 -1.419 1.00 81.44 173 GLY A C 1
ATOM 1398 O O . GLY A 1 173 ? 9.632 1.370 -1.696 1.00 81.44 173 GLY A O 1
ATOM 1399 N N . ILE A 1 174 ? 8.378 2.600 -0.267 1.00 81.50 174 ILE A N 1
ATOM 1400 C CA . ILE A 1 174 ? 8.305 1.590 0.791 1.00 81.50 174 ILE A CA 1
ATOM 1401 C C . ILE A 1 174 ? 6.864 1.309 1.201 1.00 81.50 174 ILE A C 1
ATOM 1403 O O . ILE A 1 174 ? 6.080 2.221 1.457 1.00 81.50 174 ILE A O 1
ATOM 1407 N N . TYR A 1 175 ? 6.555 0.023 1.340 1.00 83.88 175 TYR A N 1
ATOM 1408 C CA . TYR A 1 175 ? 5.380 -0.467 2.040 1.00 83.88 175 TYR A CA 1
ATOM 1409 C C . TYR A 1 175 ? 5.763 -0.889 3.457 1.00 83.88 175 TYR A C 1
ATOM 1411 O O . TYR A 1 175 ? 6.630 -1.744 3.628 1.00 83.88 175 TYR A O 1
ATOM 1419 N N . ILE A 1 176 ? 5.108 -0.325 4.469 1.00 81.88 176 ILE A N 1
ATOM 1420 C CA . ILE A 1 176 ? 5.252 -0.762 5.862 1.00 81.88 176 ILE A CA 1
ATOM 1421 C C . ILE A 1 176 ? 4.003 -1.555 6.225 1.00 81.88 176 ILE A C 1
ATOM 1423 O O . ILE A 1 176 ? 2.890 -1.051 6.100 1.00 81.88 176 ILE A O 1
ATOM 1427 N N . VAL A 1 177 ? 4.177 -2.803 6.646 1.00 82.38 177 VAL A N 1
ATOM 1428 C CA . VAL A 1 177 ? 3.063 -3.729 6.862 1.00 82.38 177 VAL A CA 1
ATOM 1429 C C . VAL A 1 177 ? 2.962 -4.132 8.317 1.00 82.38 177 VAL A C 1
ATOM 1431 O O . VAL A 1 177 ? 3.952 -4.525 8.941 1.00 82.38 177 VAL A O 1
ATOM 1434 N N . TYR A 1 178 ? 1.738 -4.105 8.829 1.00 82.44 178 TYR A N 1
ATOM 1435 C CA . TYR A 1 178 ? 1.386 -4.707 10.107 1.00 82.44 178 TYR A CA 1
ATOM 1436 C C . TYR A 1 178 ? 0.148 -5.597 9.955 1.00 82.44 178 TYR A C 1
ATOM 1438 O O . TYR A 1 178 ? -0.603 -5.512 8.981 1.00 82.44 178 TYR A O 1
ATOM 1446 N N . ASP A 1 179 ? -0.040 -6.494 10.915 1.00 79.06 179 ASP A N 1
ATOM 1447 C CA . ASP A 1 179 ? -1.204 -7.367 10.993 1.00 79.06 179 ASP A CA 1
ATOM 1448 C C . ASP A 1 179 ? -2.154 -6.815 12.058 1.00 79.06 179 ASP A C 1
ATOM 1450 O O . ASP A 1 179 ? -1.778 -6.669 13.222 1.00 79.06 179 ASP A O 1
ATOM 1454 N N . ILE A 1 180 ? -3.386 -6.498 11.661 1.00 72.50 180 ILE A N 1
ATOM 1455 C CA . ILE A 1 180 ? -4.397 -5.922 12.555 1.00 72.50 180 ILE A CA 1
ATOM 1456 C C . ILE A 1 180 ? -4.780 -6.882 13.686 1.00 72.50 180 ILE A C 1
ATOM 1458 O O . ILE A 1 180 ? -5.170 -6.431 14.760 1.00 72.50 180 ILE A O 1
ATOM 1462 N N . THR A 1 181 ? -4.610 -8.195 13.485 1.00 72.81 181 THR A N 1
ATOM 1463 C CA . THR A 1 181 ? -4.858 -9.196 14.528 1.00 72.81 181 THR A CA 1
ATOM 1464 C C . THR A 1 181 ? -3.670 -9.329 15.483 1.00 72.81 181 THR A C 1
ATOM 1466 O O . THR A 1 181 ? -3.718 -10.116 16.425 1.00 72.81 181 THR A O 1
ATOM 1469 N N . ASN A 1 182 ? -2.580 -8.588 15.252 1.00 74.12 182 ASN A N 1
ATOM 1470 C CA . ASN A 1 182 ? -1.359 -8.627 16.046 1.00 74.12 182 ASN A CA 1
ATOM 1471 C C . ASN A 1 182 ? -0.942 -7.212 16.473 1.00 74.12 182 ASN A C 1
ATOM 1473 O O . ASN A 1 182 ? -0.149 -6.543 15.806 1.00 74.12 182 ASN A O 1
ATOM 1477 N N . LEU A 1 183 ? -1.412 -6.788 17.648 1.00 74.12 183 LEU A N 1
ATOM 1478 C CA . LEU A 1 183 ? -1.113 -5.474 18.228 1.00 74.12 183 LEU A CA 1
ATOM 1479 C C . LEU A 1 183 ? 0.395 -5.188 18.338 1.00 74.12 183 LEU A C 1
ATOM 1481 O O . LEU A 1 183 ? 0.834 -4.064 18.111 1.00 74.12 183 LEU A O 1
ATOM 1485 N N . ASN A 1 184 ? 1.215 -6.200 18.631 1.00 80.12 184 ASN A N 1
ATOM 1486 C CA . ASN A 1 184 ? 2.665 -6.027 18.709 1.00 80.12 184 ASN A CA 1
ATOM 1487 C C . ASN A 1 184 ? 3.257 -5.605 17.352 1.00 80.12 184 ASN A C 1
ATOM 1489 O O . ASN A 1 184 ? 4.201 -4.816 17.303 1.00 80.12 184 ASN A O 1
ATOM 1493 N N . SER A 1 185 ? 2.697 -6.098 16.241 1.00 79.69 185 SER A N 1
ATOM 1494 C CA . SER A 1 185 ? 3.121 -5.692 14.897 1.00 79.69 185 SER A CA 1
ATOM 1495 C C . SER A 1 185 ? 2.854 -4.213 14.611 1.00 79.69 185 SER A C 1
ATOM 1497 O O . SER A 1 185 ? 3.703 -3.572 13.995 1.00 79.69 185 SER A O 1
ATOM 1499 N N . LEU A 1 186 ? 1.757 -3.663 15.146 1.00 75.00 186 LEU A N 1
ATOM 1500 C CA . LEU A 1 186 ? 1.449 -2.233 15.101 1.00 75.00 186 LEU A CA 1
ATOM 1501 C C . LEU A 1 186 ? 2.408 -1.421 15.979 1.00 75.00 186 LEU A C 1
ATOM 1503 O O . LEU A 1 186 ? 2.956 -0.429 15.521 1.00 75.00 186 LEU A O 1
ATOM 1507 N N . ILE A 1 187 ? 2.665 -1.857 17.216 1.00 75.00 187 ILE A N 1
ATOM 1508 C CA . ILE A 1 187 ? 3.562 -1.139 18.142 1.00 75.00 187 ILE A CA 1
ATOM 1509 C C . ILE A 1 187 ? 4.972 -0.991 17.551 1.00 75.00 187 ILE A C 1
ATOM 1511 O O . ILE A 1 187 ? 5.607 0.049 17.693 1.00 75.00 187 ILE A O 1
ATOM 1515 N N . LYS A 1 188 ? 5.474 -2.013 16.847 1.00 79.94 188 LYS A N 1
ATOM 1516 C CA . LYS A 1 188 ? 6.801 -1.939 16.211 1.00 79.94 188 LYS A CA 1
ATOM 1517 C C . LYS A 1 188 ? 6.832 -1.138 14.908 1.00 79.94 188 LYS A C 1
ATOM 1519 O O . LYS A 1 188 ? 7.914 -0.968 14.349 1.00 79.94 188 LYS A O 1
ATOM 1524 N N . LEU A 1 189 ? 5.694 -0.653 14.415 1.00 73.81 189 LEU A N 1
ATOM 1525 C CA . LEU A 1 189 ? 5.623 0.131 13.183 1.00 73.81 189 LEU A CA 1
ATOM 1526 C C . LEU A 1 189 ? 6.413 1.444 13.306 1.00 73.81 189 LEU A C 1
ATOM 1528 O O . LEU A 1 189 ? 7.162 1.782 12.393 1.00 73.81 189 LEU A O 1
ATOM 1532 N N . ASP A 1 190 ? 6.356 2.103 14.467 1.00 71.94 190 ASP A N 1
ATOM 1533 C CA . ASP A 1 190 ? 7.140 3.313 14.757 1.00 71.94 190 ASP A CA 1
ATOM 1534 C C . ASP A 1 190 ? 8.651 3.070 14.651 1.00 71.94 190 ASP A C 1
ATOM 1536 O O . ASP A 1 190 ? 9.398 3.926 14.178 1.00 71.94 190 ASP A O 1
ATOM 1540 N N . GLY A 1 191 ? 9.112 1.886 15.067 1.00 76.12 191 GLY A N 1
ATOM 1541 C CA . GLY A 1 191 ? 10.510 1.482 14.926 1.00 76.12 191 GLY A CA 1
ATOM 1542 C C . GLY A 1 191 ? 10.922 1.354 13.460 1.00 76.12 191 GLY A C 1
ATOM 1543 O O . GLY A 1 191 ? 11.981 1.848 13.076 1.00 76.12 191 GLY A O 1
ATOM 1544 N N . TRP A 1 192 ? 10.062 0.758 12.626 1.00 77.69 192 TRP A N 1
ATOM 1545 C CA . TRP A 1 192 ? 10.289 0.672 11.182 1.00 77.69 192 TRP A CA 1
ATOM 1546 C C . TRP A 1 192 ? 10.319 2.052 10.525 1.00 77.69 192 TRP A C 1
ATOM 1548 O O . TRP A 1 192 ? 11.233 2.310 9.749 1.00 77.69 192 TRP A O 1
ATOM 1558 N N . ILE A 1 193 ? 9.380 2.943 10.860 1.00 74.50 193 ILE A N 1
ATOM 1559 C CA . ILE A 1 193 ? 9.335 4.314 10.324 1.00 74.50 193 ILE A CA 1
ATOM 1560 C C . ILE A 1 193 ? 10.630 5.057 10.652 1.00 74.50 193 ILE A C 1
ATOM 1562 O O . ILE A 1 193 ? 11.319 5.503 9.738 1.00 74.50 193 ILE A O 1
ATOM 1566 N N . LYS A 1 194 ? 11.014 5.104 11.934 1.00 74.00 194 LYS A N 1
ATOM 1567 C CA . LYS A 1 194 ? 12.246 5.780 12.368 1.00 74.00 194 LYS A CA 1
ATOM 1568 C C . LYS A 1 194 ? 13.484 5.207 11.683 1.00 74.00 194 LYS A C 1
ATOM 1570 O O . LYS A 1 194 ? 14.367 5.955 11.265 1.00 74.00 194 LYS A O 1
ATOM 1575 N N . HIS A 1 195 ? 13.555 3.882 11.543 1.00 78.12 195 HIS A N 1
ATOM 1576 C CA . HIS A 1 195 ? 14.671 3.235 10.859 1.00 78.12 195 HIS A CA 1
ATOM 1577 C C . HIS A 1 195 ? 14.750 3.657 9.385 1.00 78.12 195 HIS A C 1
ATOM 1579 O O . HIS A 1 195 ? 15.821 4.017 8.905 1.00 78.12 195 HIS A O 1
ATOM 1585 N N . ILE A 1 196 ? 13.618 3.674 8.680 1.00 76.62 196 ILE A N 1
ATOM 1586 C CA . ILE A 1 196 ? 13.542 4.088 7.275 1.00 76.62 196 ILE A CA 1
ATOM 1587 C C . ILE A 1 196 ? 13.936 5.557 7.103 1.00 76.62 196 ILE A C 1
ATOM 1589 O O . ILE A 1 196 ? 14.735 5.852 6.220 1.00 76.62 196 ILE A O 1
ATOM 1593 N N . GLU A 1 197 ? 13.419 6.456 7.944 1.00 72.56 197 GLU A N 1
ATOM 1594 C CA . GLU A 1 197 ? 13.763 7.888 7.929 1.00 72.56 197 GLU A CA 1
ATOM 1595 C C . GLU A 1 197 ? 15.260 8.122 8.161 1.00 72.56 197 GLU A C 1
ATOM 1597 O O . GLU A 1 197 ? 15.844 9.043 7.597 1.00 72.56 197 GLU A O 1
ATOM 1602 N N . THR A 1 198 ? 15.901 7.257 8.950 1.00 71.50 198 THR A N 1
ATOM 1603 C CA . THR A 1 198 ? 17.346 7.333 9.196 1.00 71.50 198 THR A CA 1
ATOM 1604 C C . THR A 1 198 ? 18.163 6.859 7.990 1.00 71.50 198 THR A C 1
ATOM 1606 O O . THR A 1 198 ? 19.235 7.394 7.716 1.00 71.50 198 THR A O 1
ATOM 1609 N N . VAL A 1 199 ? 17.687 5.836 7.274 1.00 67.94 199 VAL A N 1
ATOM 1610 C CA . VAL A 1 199 ? 18.468 5.143 6.234 1.00 67.94 199 VAL A CA 1
ATOM 1611 C C . VAL A 1 199 ? 18.195 5.688 4.828 1.00 67.94 199 VAL A C 1
ATOM 1613 O O . VAL A 1 199 ? 19.077 5.645 3.968 1.00 67.94 199 VAL A O 1
ATOM 1616 N N . ILE A 1 200 ? 16.993 6.206 4.562 1.00 68.19 200 ILE A N 1
ATOM 1617 C CA . ILE A 1 200 ? 16.594 6.677 3.235 1.00 68.19 200 ILE A CA 1
ATOM 1618 C C . ILE A 1 200 ? 16.288 8.169 3.260 1.00 68.19 200 ILE A C 1
ATOM 1620 O O . ILE A 1 200 ? 15.245 8.618 3.716 1.00 68.19 200 ILE A O 1
ATOM 1624 N N . ILE A 1 201 ? 17.205 8.918 2.655 1.00 56.28 201 ILE A N 1
ATOM 1625 C CA . ILE A 1 201 ? 17.191 10.383 2.609 1.00 56.28 201 ILE A CA 1
ATOM 1626 C C . ILE A 1 201 ? 16.142 10.916 1.614 1.00 56.28 201 ILE A C 1
ATOM 1628 O O . ILE A 1 201 ? 15.615 12.009 1.791 1.00 56.28 201 ILE A O 1
ATOM 1632 N N . VAL A 1 202 ? 15.825 10.155 0.556 1.00 55.34 202 VAL A N 1
ATOM 1633 C CA . VAL A 1 202 ? 14.865 10.562 -0.485 1.00 55.34 202 VAL A CA 1
ATOM 1634 C C . VAL A 1 202 ? 13.893 9.419 -0.771 1.00 55.34 202 VAL A C 1
ATOM 1636 O O . VAL A 1 202 ? 14.177 8.526 -1.570 1.00 55.34 202 VAL A O 1
ATOM 1639 N N . LEU A 1 203 ? 12.731 9.456 -0.121 1.00 54.56 203 LEU A N 1
ATOM 1640 C CA . LEU A 1 203 ? 11.602 8.561 -0.382 1.00 54.56 203 LEU A CA 1
ATOM 1641 C C . LEU A 1 203 ? 10.536 9.287 -1.191 1.00 54.56 203 LEU A C 1
ATOM 1643 O O . LEU A 1 203 ? 10.121 10.382 -0.827 1.00 54.56 203 LEU A O 1
ATOM 1647 N N . LYS A 1 204 ? 10.073 8.667 -2.282 1.00 50.91 204 LYS A N 1
ATOM 1648 C CA . LYS A 1 204 ? 8.972 9.231 -3.078 1.00 50.91 204 LYS A CA 1
ATOM 1649 C C . LYS A 1 204 ? 7.605 8.899 -2.485 1.00 50.91 204 LYS A C 1
ATOM 1651 O O . LYS A 1 204 ? 6.674 9.666 -2.685 1.00 50.91 204 LYS A O 1
ATOM 1656 N N . CYS A 1 205 ? 7.473 7.767 -1.791 1.00 46.94 205 CYS A N 1
ATOM 1657 C CA . CYS A 1 205 ? 6.235 7.386 -1.116 1.00 46.94 205 CYS A CA 1
ATOM 1658 C C . CYS A 1 205 ? 6.465 6.368 0.011 1.00 46.94 205 CYS A C 1
ATOM 1660 O O . CYS A 1 205 ? 7.324 5.485 -0.087 1.00 46.94 205 CYS A O 1
ATOM 1662 N N . VAL A 1 206 ? 5.644 6.479 1.058 1.00 52.91 206 VAL A N 1
ATOM 1663 C CA . VAL A 1 206 ? 5.486 5.485 2.125 1.00 52.91 206 VAL A CA 1
ATOM 1664 C C . VAL A 1 206 ? 4.008 5.129 2.202 1.00 52.91 206 VAL A C 1
ATOM 1666 O O . VAL A 1 206 ? 3.154 6.011 2.260 1.00 52.91 206 VAL A O 1
ATOM 1669 N N . SER A 1 207 ? 3.686 3.840 2.183 1.00 61.50 207 SER A N 1
ATOM 1670 C CA . SER A 1 207 ? 2.307 3.368 2.319 1.00 61.50 207 SER A CA 1
ATOM 1671 C C . SER A 1 207 ? 2.218 2.319 3.417 1.00 61.50 207 SER A C 1
ATOM 1673 O O . SER A 1 207 ? 2.984 1.356 3.428 1.00 61.50 207 SER A O 1
ATOM 1675 N N . ILE A 1 208 ? 1.282 2.510 4.347 1.00 57.19 208 ILE A N 1
ATOM 1676 C CA . ILE A 1 208 ? 1.024 1.554 5.422 1.00 57.19 208 ILE A CA 1
ATOM 1677 C C . ILE A 1 208 ? -0.052 0.588 4.937 1.00 57.19 208 ILE A C 1
ATOM 1679 O O . ILE A 1 208 ? -1.183 0.997 4.681 1.00 57.19 208 ILE A O 1
ATOM 1683 N N . LEU A 1 209 ? 0.313 -0.683 4.799 1.00 61.69 209 LEU A N 1
ATOM 1684 C CA . LEU A 1 209 ? -0.606 -1.744 4.403 1.00 61.69 209 LEU A CA 1
ATOM 1685 C C . LEU A 1 209 ? -0.972 -2.585 5.616 1.00 61.69 209 LEU A C 1
ATOM 1687 O O . LEU A 1 209 ? -0.160 -2.801 6.519 1.00 61.69 209 LEU A O 1
ATOM 1691 N N . PHE A 1 210 ? -2.179 -3.126 5.591 1.00 64.50 210 PHE A N 1
ATOM 1692 C CA . PHE A 1 210 ? -2.593 -4.121 6.558 1.00 64.50 210 PHE A CA 1
ATOM 1693 C C . PHE A 1 210 ? -3.208 -5.330 5.885 1.00 64.50 210 PHE A C 1
ATOM 1695 O O . PHE A 1 210 ? -3.784 -5.259 4.799 1.00 64.50 210 PHE A O 1
ATOM 1702 N N . LYS A 1 211 ? -3.039 -6.459 6.566 1.00 57.53 211 LYS A N 1
ATOM 1703 C CA . LYS A 1 211 ? -3.270 -7.798 6.039 1.00 57.53 211 LYS A CA 1
ATOM 1704 C C . LYS A 1 211 ? -4.664 -8.000 5.431 1.00 57.53 211 LYS A C 1
ATOM 1706 O O . LYS A 1 211 ? -4.744 -8.697 4.432 1.00 57.53 211 LYS A O 1
ATOM 1711 N N . GLU A 1 212 ? -5.724 -7.354 5.927 1.00 51.81 212 GLU A N 1
ATOM 1712 C CA . GLU A 1 212 ? -7.091 -7.513 5.390 1.00 51.81 212 GLU A CA 1
ATOM 1713 C C . GLU A 1 212 ? -7.355 -6.858 4.019 1.00 51.81 212 GLU A C 1
ATOM 1715 O O . GLU A 1 212 ? -8.280 -7.273 3.328 1.00 51.81 212 GLU A O 1
ATOM 1720 N N . GLN A 1 213 ? -6.537 -5.902 3.558 1.00 44.31 213 GLN A N 1
ATOM 1721 C CA . GLN A 1 213 ? -6.795 -5.188 2.291 1.00 44.31 213 GLN A CA 1
ATOM 1722 C C . GLN A 1 213 ? -6.612 -6.022 1.017 1.00 44.31 213 GLN A C 1
ATOM 1724 O O . GLN A 1 213 ? -7.015 -5.581 -0.054 1.00 44.31 213 GLN A O 1
ATOM 1729 N N . PHE A 1 214 ? -5.999 -7.202 1.107 1.00 42.72 214 PHE A N 1
ATOM 1730 C CA . PHE A 1 214 ? -5.677 -8.034 -0.061 1.00 42.72 214 PHE A CA 1
ATOM 1731 C C . PHE A 1 214 ? -6.477 -9.344 -0.116 1.00 42.72 214 PHE A C 1
ATOM 1733 O O . PHE A 1 214 ? -6.218 -10.179 -0.986 1.00 42.72 214 PHE A O 1
ATOM 1740 N N . PHE A 1 215 ? -7.427 -9.528 0.809 1.00 34.12 215 PHE A N 1
ATOM 1741 C CA . PHE A 1 215 ? -8.303 -10.704 0.870 1.00 34.12 215 PHE A CA 1
ATOM 1742 C C . PHE A 1 215 ? -9.645 -10.529 0.146 1.00 34.12 215 PHE A C 1
ATOM 1744 O O . PHE A 1 215 ? -10.451 -11.457 0.167 1.00 34.12 215 PHE A O 1
ATOM 1751 N N . PHE A 1 216 ? -9.860 -9.398 -0.531 1.00 31.84 216 PHE A N 1
ATOM 1752 C CA . PHE A 1 216 ? -11.043 -9.133 -1.351 1.00 31.84 216 PHE A CA 1
ATOM 1753 C C . PHE A 1 216 ? -10.646 -8.835 -2.796 1.00 31.84 216 PHE A C 1
ATOM 1755 O O . PHE A 1 216 ? -9.644 -8.109 -2.994 1.00 31.84 216 PHE A O 1
#